Protein 3ORK (pdb70)

Structure (mmCIF, N/CA/C/O backbone):
data_3ORK
#
_entry.id   3ORK
#
_cell.length_a   39.341
_cell.length_b   51.603
_cell.lengt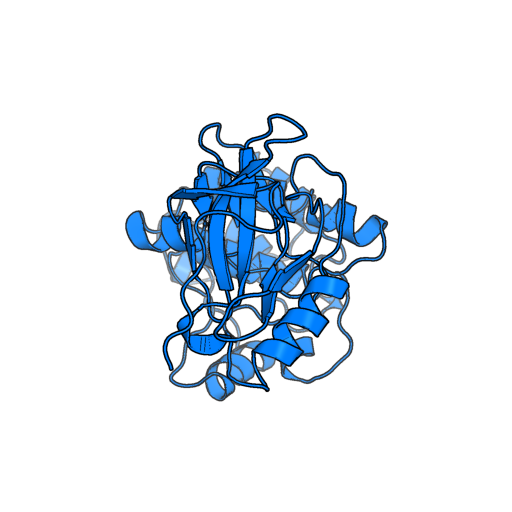h_c   155.126
_cell.angle_alpha   90.00
_cell.angle_beta   90.00
_cell.angle_gamma   90.00
#
_symmetry.space_group_name_H-M   'P 21 21 21'
#
loop_
_entity.id
_entity.type
_entity.pdbx_description
1 polymer 'Serine/threonine protein kinase'
2 non-polymer 'PHOSPHOTHIOPHOSPHORIC ACID-ADENYLATE ESTER'
3 non-polymer 'MANGANESE (II) ION'
4 non-polymer 'SULFATE ION'
5 non-polymer 2-AMINO-2-HYDROXYMETHYL-PROPANE-1,3-DIOL
6 water water
#
loop_
_atom_site.group_PDB
_atom_site.id
_atom_site.type_symbol
_atom_site.label_atom_id
_atom_site.label_alt_id
_atom_site.label_comp_id
_atom_site.label_asym_id
_atom_site.label_entity_id
_atom_site.label_seq_id
_atom_site.pdbx_PDB_ins_code
_atom_site.Cartn_x
_atom_site.Cartn_y
_atom_site.Cartn_z
_atom_site.occupancy
_atom_site.B_iso_or_equiv
_atom_site.auth_seq_id
_atom_site.auth_comp_id
_atom_site.auth_asym_id
_atom_site.auth_atom_id
_atom_site.pdbx_PDB_model_num
ATOM 1 N N . SER A 1 2 ? 9.956 14.151 -10.304 1.00 55.43 -1 SER A N 1
ATOM 2 C CA . SER A 1 2 ? 11.103 14.288 -11.245 1.00 55.34 -1 SER A CA 1
ATOM 3 C C . SER A 1 2 ? 11.919 15.557 -10.966 1.00 54.49 -1 SER A C 1
ATOM 4 O O . SER A 1 2 ? 13.135 15.464 -10.847 1.00 55.09 -1 SER A O 1
ATOM 7 N N . HIS A 1 3 ? 11.277 16.727 -10.861 1.00 52.18 0 HIS A N 1
ATOM 8 C CA . HIS A 1 3 ? 12.001 17.962 -10.472 1.00 49.76 0 HIS A CA 1
ATOM 9 C C . HIS A 1 3 ? 11.217 18.972 -9.570 1.00 43.86 0 HIS A C 1
ATOM 10 O O . HIS A 1 3 ? 11.366 20.193 -9.664 1.00 43.43 0 HIS A O 1
ATOM 17 N N . MET A 1 4 ? 10.425 18.427 -8.648 1.00 36.18 1 MET A N 1
ATOM 18 C CA . MET A 1 4 ? 9.930 19.183 -7.485 1.00 30.79 1 MET A CA 1
ATOM 19 C C . MET A 1 4 ? 11.103 19.753 -6.687 1.00 28.76 1 MET A C 1
ATOM 20 O O . MET A 1 4 ? 12.065 19.048 -6.434 1.00 27.86 1 MET A O 1
ATOM 25 N N A THR A 1 5 ? 11.031 21.018 -6.296 0.50 28.22 2 THR A N 1
ATOM 26 N N B THR A 1 5 ? 10.962 21.007 -6.260 0.50 28.65 2 THR A N 1
ATOM 27 C CA A THR A 1 5 ? 12.010 21.572 -5.347 0.50 27.95 2 THR A CA 1
ATOM 28 C CA B THR A 1 5 ? 11.970 21.728 -5.467 0.50 28.82 2 THR A CA 1
ATOM 29 C C A THR A 1 5 ? 11.259 22.381 -4.312 0.50 27.81 2 THR A C 1
ATOM 30 C C B THR A 1 5 ? 11.225 22.391 -4.308 0.50 28.24 2 THR A C 1
ATOM 31 O O A THR A 1 5 ? 10.181 22.932 -4.585 0.50 29.00 2 THR A O 1
ATOM 32 O O B THR A 1 5 ? 10.078 22.832 -4.490 0.50 29.25 2 THR A O 1
ATOM 39 N N . THR A 1 6 ? 11.826 22.432 -3.110 1.00 27.85 3 THR A N 1
ATOM 40 C CA . THR A 1 6 ? 11.172 23.070 -1.976 1.00 26.23 3 THR A CA 1
ATOM 41 C C . THR A 1 6 ? 11.294 24.578 -2.148 1.00 26.65 3 THR A C 1
ATOM 42 O O . THR A 1 6 ? 12.411 25.086 -2.297 1.00 27.48 3 THR A O 1
ATOM 46 N N . PRO A 1 7 ? 10.157 25.285 -2.182 1.00 26.01 4 PRO A N 1
ATOM 47 C CA . PRO A 1 7 ? 10.218 26.737 -2.375 1.00 26.70 4 PRO A CA 1
ATOM 48 C C . PRO A 1 7 ? 10.788 27.466 -1.180 1.00 27.12 4 PRO A C 1
ATOM 49 O O . PRO A 1 7 ? 10.790 26.946 -0.070 1.00 27.36 4 PRO A O 1
ATOM 53 N N . SER A 1 8 ? 11.240 28.680 -1.430 1.00 28.14 5 SER A N 1
ATOM 54 C CA . SER A 1 8 ? 11.826 29.524 -0.397 1.00 29.11 5 SER A CA 1
ATOM 55 C C . SER A 1 8 ? 10.784 30.015 0.602 1.00 28.67 5 SER A C 1
ATOM 56 O O . SER A 1 8 ? 11.102 30.284 1.761 1.00 28.14 5 SER A O 1
ATOM 59 N N . HIS A 1 9 ? 9.555 30.179 0.140 1.00 29.51 6 HIS A N 1
ATOM 60 C CA . HIS A 1 9 ? 8.443 30.532 1.012 1.00 31.42 6 HIS A CA 1
ATOM 61 C C . HIS A 1 9 ? 7.326 29.536 0.867 1.00 31.33 6 HIS A C 1
ATOM 62 O O . HIS A 1 9 ? 7.018 29.096 -0.243 1.00 33.22 6 HIS A O 1
ATOM 69 N N . LEU A 1 10 ? 6.713 29.186 1.984 1.00 31.57 7 LEU A N 1
ATOM 70 C CA . LEU A 1 10 ? 5.489 28.393 1.986 1.00 31.64 7 LEU A CA 1
ATOM 71 C C . LEU A 1 10 ? 4.295 29.255 2.396 1.00 32.62 7 LEU A C 1
ATOM 72 O O . LEU A 1 10 ? 4.298 29.900 3.460 1.00 32.98 7 LEU A O 1
ATOM 77 N N . SER A 1 11 ? 3.253 29.236 1.568 1.00 33.84 8 SER A N 1
ATOM 78 C CA . SER A 1 11 ? 1.961 29.847 1.922 1.00 34.34 8 SER A CA 1
ATOM 79 C C . SER A 1 11 ? 2.072 31.338 2.324 1.00 34.74 8 SER A C 1
ATOM 80 O O . SER A 1 11 ? 1.265 31.852 3.108 1.00 35.06 8 SER A O 1
ATOM 83 N N . ASP A 1 12 ? 3.085 32.026 1.789 1.00 35.00 9 ASP A N 1
ATOM 84 C CA . ASP A 1 12 ? 3.318 33.456 2.068 1.00 34.76 9 ASP A CA 1
ATOM 85 C C . ASP A 1 12 ? 3.371 33.851 3.550 1.00 34.06 9 ASP A C 1
ATOM 86 O O . ASP A 1 12 ? 3.148 35.006 3.922 1.00 35.45 9 ASP A O 1
ATOM 91 N N . ARG A 1 13 ? 3.698 32.886 4.395 1.00 31.80 10 ARG A N 1
ATOM 92 C CA . ARG A 1 13 ? 3.811 33.130 5.811 1.00 29.70 10 ARG A CA 1
ATOM 93 C C . ARG A 1 13 ? 5.142 32.592 6.352 1.00 26.38 10 ARG A C 1
ATOM 94 O O . ARG A 1 13 ? 5.739 33.204 7.253 1.00 27.20 10 ARG A O 1
ATOM 102 N N . TYR A 1 14 ? 5.600 31.456 5.823 1.00 21.93 11 TYR A N 1
ATOM 103 C CA . TYR A 1 14 ? 6.800 30.807 6.343 1.00 19.01 11 TYR A CA 1
ATOM 104 C C . TYR A 1 14 ? 7.926 30.983 5.363 1.00 18.15 11 TYR A C 1
ATOM 105 O O . TYR A 1 14 ? 7.834 30.536 4.227 1.00 19.21 11 TYR A O 1
ATOM 114 N N . GLU A 1 15 ? 8.977 31.658 5.798 1.00 16.68 12 GLU A N 1
ATOM 115 C CA . GLU A 1 15 ? 10.174 31.854 4.998 1.00 16.91 12 GLU A CA 1
ATOM 116 C C . GLU A 1 15 ? 11.213 30.828 5.431 1.00 16.28 12 GLU A C 1
ATOM 117 O O . GLU A 1 15 ? 11.661 30.856 6.582 1.00 16.06 12 GLU A O 1
ATOM 123 N N . LEU A 1 16 ? 11.587 29.917 4.539 1.00 16.29 13 LEU A N 1
ATOM 124 C CA . LEU A 1 16 ? 12.530 28.857 4.930 1.00 17.38 13 LEU A CA 1
ATOM 125 C C . LEU A 1 16 ? 13.950 29.394 5.035 1.00 18.79 13 LEU A C 1
ATOM 126 O O . LEU A 1 16 ? 14.406 30.202 4.210 1.00 20.09 13 LEU A O 1
ATOM 131 N N . GLY A 1 17 ? 14.638 28.983 6.093 1.00 19.40 14 GLY A N 1
ATOM 132 C CA . GLY A 1 17 ? 16.056 29.220 6.219 1.00 20.98 14 GLY A CA 1
ATOM 133 C C . GLY A 1 17 ? 16.720 27.874 6.014 1.00 21.72 14 GLY A C 1
ATOM 134 O O . GLY A 1 17 ? 16.445 27.156 5.065 1.00 25.52 14 GLY A O 1
ATOM 135 N N . GLU A 1 18 ? 17.563 27.492 6.934 1.00 22.03 15 GLU A N 1
ATOM 136 C CA . GLU A 1 18 ? 18.444 26.383 6.689 1.00 20.86 15 GLU A CA 1
ATOM 137 C C . GLU A 1 18 ? 17.752 25.025 6.845 1.00 18.18 15 GLU A C 1
ATOM 138 O O . GLU A 1 18 ? 16.760 24.876 7.572 1.00 16.73 15 GLU A O 1
ATOM 144 N N . ILE A 1 19 ? 18.268 24.045 6.122 1.00 15.92 16 ILE A N 1
ATOM 145 C CA . ILE A 1 19 ? 17.841 22.668 6.293 1.00 14.72 16 ILE A CA 1
ATOM 146 C C . ILE A 1 19 ? 18.386 22.162 7.621 1.00 13.65 16 ILE A C 1
ATOM 147 O O . ILE A 1 19 ? 19.567 22.412 7.961 1.00 14.81 16 ILE A O 1
ATOM 152 N N . LEU A 1 20 ? 17.523 21.497 8.382 1.00 11.55 17 LEU A N 1
ATOM 153 C CA . LEU A 1 20 ? 17.884 20.930 9.678 1.00 11.20 17 LEU A CA 1
ATOM 154 C C . LEU A 1 20 ? 18.098 19.433 9.663 1.00 11.22 17 LEU A C 1
ATOM 155 O O . LEU A 1 20 ? 18.919 18.910 10.422 1.00 12.52 17 LEU A O 1
ATOM 160 N N . GLY A 1 21 ? 17.345 18.708 8.848 1.00 10.25 18 GLY A N 1
ATOM 161 C CA . GLY A 1 21 ? 17.446 17.247 8.882 1.00 9.57 18 GLY A CA 1
ATOM 162 C C . GLY A 1 21 ? 16.540 16.642 7.824 1.00 9.47 18 GLY A C 1
ATOM 163 O O . GLY A 1 21 ? 15.818 17.374 7.101 1.00 10.64 18 GLY A O 1
ATOM 164 N N . PHE A 1 22 ? 16.583 15.318 7.716 1.00 9.90 19 PHE A N 1
ATOM 165 C CA . PHE A 1 22 ? 15.673 14.575 6.846 1.00 10.06 19 PHE A CA 1
ATOM 166 C C . PHE A 1 22 ? 15.412 13.224 7.472 1.00 10.23 19 PHE A C 1
ATOM 167 O O . PHE A 1 22 ? 16.193 12.755 8.326 1.00 10.01 19 PHE A O 1
ATOM 175 N N . GLY A 1 23 ? 14.321 12.604 7.040 1.00 10.52 20 GLY A N 1
ATOM 176 C CA . GLY A 1 23 ? 14.043 11.230 7.383 1.00 11.55 20 GLY A CA 1
ATOM 177 C C . GLY A 1 23 ? 13.566 10.499 6.152 1.00 12.39 20 GLY A C 1
ATOM 178 O O . GLY A 1 23 ? 13.859 10.900 5.021 1.00 12.90 20 GLY A O 1
ATOM 179 N N . GLY A 1 24 ? 12.877 9.387 6.365 1.00 12.23 21 GLY A N 1
ATOM 180 C CA . GLY A 1 24 ? 12.491 8.531 5.259 1.00 12.58 21 GLY A CA 1
ATOM 181 C C . GLY A 1 24 ? 11.364 9.101 4.413 1.00 13.13 21 GLY A C 1
ATOM 182 O O . GLY A 1 24 ? 11.114 8.592 3.334 1.00 14.69 21 GLY A O 1
ATOM 183 N N A MET A 1 25 ? 10.694 10.124 4.931 0.50 13.27 22 MET A N 1
ATOM 184 N N B MET A 1 25 ? 10.676 10.135 4.892 0.50 13.23 22 MET A N 1
ATOM 185 C CA A MET A 1 25 ? 9.596 10.774 4.248 0.50 13.82 22 MET A CA 1
ATOM 186 C CA B MET A 1 25 ? 9.633 10.793 4.096 0.50 13.83 22 MET A CA 1
ATOM 187 C C A MET A 1 25 ? 9.828 12.272 4.029 0.50 13.72 22 MET A C 1
ATOM 188 C C B MET A 1 25 ? 9.667 12.316 4.103 0.50 13.82 22 MET A C 1
ATOM 189 O O A MET A 1 25 ? 9.533 12.798 2.966 0.50 12.80 22 MET A O 1
ATOM 190 O O B MET A 1 25 ? 8.989 12.932 3.284 0.50 13.69 22 MET A O 1
ATOM 199 N N . SER A 1 26 ? 10.410 12.931 5.021 1.00 13.36 23 SER A N 1
ATOM 200 C CA . SER A 1 26 ? 10.352 14.384 5.147 1.00 13.33 23 SER A CA 1
ATOM 201 C C . SER A 1 26 ? 11.720 15.038 5.141 1.00 13.40 23 SER A C 1
ATOM 202 O O . SER A 1 26 ? 12.739 14.414 5.446 1.00 13.91 23 SER A O 1
ATOM 205 N N . GLU A 1 27 ? 11.714 16.319 4.800 1.00 12.05 24 GLU A N 1
ATOM 206 C CA . GLU A 1 27 ? 12.855 17.193 4.998 1.00 12.50 24 GLU A CA 1
ATOM 207 C C . GLU A 1 27 ? 12.402 18.263 5.973 1.00 12.38 24 GLU A C 1
ATOM 208 O O . GLU A 1 27 ? 11.277 18.753 5.876 1.00 12.73 24 GLU A O 1
ATOM 214 N N . VAL A 1 28 ? 13.247 18.594 6.946 1.00 11.10 25 VAL A N 1
ATOM 215 C CA . VAL A 1 28 ? 12.848 19.533 7.999 1.00 11.02 25 VAL A CA 1
ATOM 216 C C . VAL A 1 28 ? 13.720 20.758 7.895 1.00 11.22 25 VAL A C 1
ATOM 217 O O . VAL A 1 28 ? 14.954 20.649 7.885 1.00 11.14 25 VAL A O 1
ATOM 221 N N . HIS A 1 29 ? 13.070 21.923 7.813 1.00 10.77 26 HIS A N 1
ATOM 222 C CA . HIS A 1 29 ? 13.745 23.203 7.633 1.00 11.23 26 HIS A CA 1
ATOM 223 C C . HIS A 1 29 ? 13.469 24.131 8.803 1.00 11.12 26 HIS A C 1
ATOM 224 O O . HIS A 1 29 ? 12.367 24.123 9.357 1.00 11.91 26 HIS A O 1
ATOM 231 N N . LEU A 1 30 ? 14.469 24.921 9.175 1.00 10.42 27 LEU A N 1
ATOM 232 C CA . LEU A 1 30 ? 14.237 26.087 10.035 1.00 11.40 27 LEU A CA 1
ATOM 233 C C . LEU A 1 30 ? 13.507 27.133 9.202 1.00 11.36 27 LEU A C 1
ATOM 234 O O . LEU A 1 30 ? 13.855 27.343 8.036 1.00 13.62 27 LEU A O 1
ATOM 239 N N . ALA A 1 31 ? 12.469 27.751 9.759 1.00 11.04 28 ALA A N 1
ATOM 240 C CA . ALA A 1 31 ? 11.723 28.780 9.025 1.00 11.23 28 ALA A CA 1
ATOM 241 C C . ALA A 1 31 ? 11.334 29.897 9.945 1.00 11.11 28 ALA A C 1
ATOM 242 O O . ALA A 1 31 ? 11.278 29.715 11.154 1.00 11.41 28 ALA A O 1
ATOM 244 N N . ARG A 1 32 ? 11.055 31.052 9.362 1.00 10.96 29 ARG A N 1
ATOM 245 C CA . ARG A 1 32 ? 10.516 32.179 10.097 1.00 11.83 29 ARG A CA 1
ATOM 246 C C . ARG A 1 32 ? 9.043 32.279 9.790 1.00 12.82 29 ARG A C 1
ATOM 247 O O . ARG A 1 32 ? 8.660 32.404 8.621 1.00 13.33 29 ARG A O 1
ATOM 255 N N . ASP A 1 33 ? 8.221 32.216 10.831 1.00 13.61 30 ASP A N 1
ATOM 256 C CA . ASP A 1 33 ? 6.800 32.545 10.718 1.00 14.68 30 ASP A CA 1
ATOM 257 C C . ASP A 1 33 ? 6.738 34.063 10.754 1.00 15.29 30 ASP A C 1
ATOM 258 O O . ASP A 1 33 ? 6.924 34.685 11.806 1.00 15.46 30 ASP A O 1
ATOM 263 N N . LEU A 1 34 ? 6.495 34.649 9.589 1.00 15.96 31 LEU A N 1
ATOM 264 C CA . LEU A 1 34 ? 6.543 36.100 9.421 1.00 16.82 31 LEU A CA 1
ATOM 265 C C . LEU A 1 34 ? 5.349 36.787 10.050 1.00 18.32 31 LEU A C 1
ATOM 266 O O . LEU A 1 34 ? 5.393 37.991 10.314 1.00 18.71 31 LEU A O 1
ATOM 271 N N . ARG A 1 35 ? 4.275 36.027 10.263 1.00 19.67 32 ARG A N 1
ATOM 272 C CA . ARG A 1 35 ? 3.043 36.579 10.836 1.00 20.76 32 ARG A CA 1
ATOM 273 C C . ARG A 1 35 ? 3.176 36.696 12.349 1.00 20.57 32 ARG A C 1
ATOM 274 O O . ARG A 1 35 ? 2.823 37.722 12.931 1.00 21.54 32 ARG A O 1
ATOM 282 N N . ASP A 1 36 ? 3.719 35.660 12.988 1.00 20.01 33 ASP A N 1
ATOM 283 C CA . ASP A 1 36 ? 3.867 35.631 14.440 1.00 19.75 33 ASP A CA 1
ATOM 284 C C . ASP A 1 36 ? 5.287 36.003 14.928 1.00 18.50 33 ASP A C 1
ATOM 285 O O . ASP A 1 36 ? 5.534 36.048 16.135 1.00 19.04 33 ASP A O 1
ATOM 290 N N . HIS A 1 37 ? 6.213 36.279 14.000 1.00 16.76 34 HIS A N 1
ATOM 291 C CA . HIS A 1 37 ? 7.619 36.567 14.337 1.00 15.66 34 HIS A CA 1
ATOM 292 C C . HIS A 1 37 ? 8.218 35.480 15.193 1.00 14.81 34 HIS A C 1
ATOM 293 O O . HIS A 1 37 ? 8.732 35.743 16.276 1.00 14.31 34 HIS A O 1
ATOM 300 N N A ARG A 1 38 ? 8.156 34.251 14.679 0.50 14.36 35 ARG A N 1
ATOM 301 N N B ARG A 1 38 ? 8.151 34.246 14.702 0.50 13.92 35 ARG A N 1
ATOM 302 C CA A ARG A 1 38 ? 8.544 33.063 15.424 0.50 14.35 35 ARG A CA 1
ATOM 303 C CA B ARG A 1 38 ? 8.621 33.110 15.469 0.50 13.58 35 ARG A CA 1
ATOM 304 C C A ARG A 1 38 ? 9.430 32.176 14.549 0.50 13.40 35 ARG A C 1
ATOM 305 C C B ARG A 1 38 ? 9.427 32.180 14.572 0.50 12.95 35 ARG A C 1
ATOM 306 O O A ARG A 1 38 ? 9.127 31.978 13.378 0.50 13.27 35 ARG A O 1
ATOM 307 O O B ARG A 1 38 ? 9.069 31.959 13.419 0.50 12.84 35 ARG A O 1
ATOM 322 N N . ASP A 1 39 ? 10.520 31.650 15.104 1.00 12.44 36 ASP A N 1
ATOM 323 C CA . ASP A 1 39 ? 11.287 30.623 14.398 1.00 12.72 36 ASP A CA 1
ATOM 324 C C . ASP A 1 39 ? 10.614 29.290 14.681 1.00 12.03 36 ASP A C 1
ATOM 325 O O . ASP A 1 39 ? 10.279 28.992 15.826 1.00 12.89 36 ASP A O 1
ATOM 330 N N . VAL A 1 40 ? 10.385 28.526 13.622 1.00 11.27 37 VAL A N 1
ATOM 331 C CA . VAL A 1 40 ? 9.684 27.249 13.672 1.00 11.02 37 VAL A CA 1
ATOM 332 C C . VAL A 1 40 ? 10.417 26.237 12.834 1.00 11.04 37 VAL A C 1
ATOM 333 O O . VAL A 1 40 ? 11.291 26.598 12.057 1.00 11.14 37 VAL A O 1
ATOM 337 N N . ALA A 1 41 ? 10.077 24.959 13.013 1.00 10.87 38 ALA A N 1
ATOM 338 C CA . ALA A 1 41 ? 10.601 23.905 12.165 1.00 11.26 38 ALA A CA 1
ATOM 339 C C . ALA A 1 41 ? 9.461 23.514 11.243 1.00 11.84 38 ALA A C 1
ATOM 340 O O . ALA A 1 41 ? 8.314 23.353 11.688 1.00 14.18 38 ALA A O 1
ATOM 342 N N . VAL A 1 42 ? 9.735 23.437 9.956 1.00 10.70 39 VAL A N 1
ATOM 343 C CA . VAL A 1 42 ? 8.694 23.001 9.017 1.00 10.41 39 VAL A CA 1
ATOM 344 C C . VAL A 1 42 ? 9.118 21.658 8.444 1.00 10.81 39 VAL A C 1
ATOM 345 O O . VAL A 1 42 ? 10.207 21.539 7.870 1.00 11.40 39 VAL A O 1
ATOM 349 N N . LYS A 1 43 ? 8.270 20.652 8.638 1.00 10.85 40 LYS A N 1
ATOM 350 C CA . LYS A 1 43 ? 8.494 19.306 8.099 1.00 10.80 40 LYS A CA 1
ATOM 351 C C . LYS A 1 43 ? 7.733 19.241 6.784 1.00 10.85 40 LYS A C 1
ATOM 352 O O . LYS A 1 43 ? 6.516 19.363 6.755 1.00 10.78 40 LYS A O 1
ATOM 358 N N . VAL A 1 44 ? 8.469 19.105 5.691 1.00 10.11 41 VAL A N 1
ATOM 359 C CA . VAL A 1 44 ? 7.914 19.138 4.349 1.00 10.90 41 VAL A CA 1
ATOM 360 C C . VAL A 1 44 ? 8.094 17.759 3.722 1.00 10.75 41 VAL A C 1
ATOM 361 O O . VAL A 1 44 ? 9.135 17.120 3.898 1.00 11.54 41 VAL A O 1
ATOM 365 N N . LEU A 1 45 ? 7.105 17.279 2.983 1.00 10.53 42 LEU A N 1
ATOM 366 C CA . LEU A 1 45 ? 7.304 16.050 2.225 1.00 10.64 42 LEU A CA 1
ATOM 367 C C . LEU A 1 45 ? 8.582 16.190 1.361 1.00 10.93 42 LEU A C 1
ATOM 368 O O . LEU A 1 45 ? 8.773 17.196 0.661 1.00 10.53 42 LEU A O 1
ATOM 373 N N . ARG A 1 46 ? 9.453 15.185 1.392 1.00 10.36 43 ARG A N 1
ATOM 374 C CA . ARG A 1 46 ? 10.721 15.319 0.699 1.00 11.21 43 ARG A CA 1
ATOM 375 C C . ARG A 1 46 ? 10.523 15.628 -0.778 1.00 10.87 43 ARG A C 1
ATOM 376 O O . ARG A 1 46 ? 9.718 14.970 -1.441 1.00 10.12 43 ARG A O 1
ATOM 384 N N . ALA A 1 47 ? 11.274 16.599 -1.311 1.00 11.17 44 ALA A N 1
ATOM 385 C CA . ALA A 1 47 ? 11.084 17.042 -2.702 1.00 11.59 44 ALA A CA 1
ATOM 386 C C . ALA A 1 47 ? 11.227 15.866 -3.679 1.00 10.70 44 ALA A C 1
ATOM 387 O O . ALA A 1 47 ? 10.478 15.761 -4.651 1.00 11.76 44 ALA A O 1
ATOM 389 N N . ASP A 1 48 ? 12.166 14.952 -3.396 1.00 10.31 45 ASP A N 1
ATOM 390 C CA . ASP A 1 48 ? 12.421 13.833 -4.292 1.00 9.50 45 ASP A CA 1
ATOM 391 C C . ASP A 1 48 ? 11.336 12.761 -4.240 1.00 9.67 45 ASP A C 1
ATOM 392 O O . ASP A 1 48 ? 11.291 11.910 -5.103 1.00 10.54 45 ASP A O 1
ATOM 397 N N . LEU A 1 49 ? 10.464 12.838 -3.238 1.00 9.42 46 LEU A N 1
ATOM 398 C CA . LEU A 1 49 ? 9.377 11.868 -3.043 1.00 9.73 46 LEU A CA 1
ATOM 399 C C . LEU A 1 49 ? 8.005 12.442 -3.323 1.00 10.66 46 LEU A C 1
ATOM 400 O O . LEU A 1 49 ? 7.044 11.699 -3.364 1.00 10.32 46 LEU A O 1
ATOM 405 N N . ALA A 1 50 ? 7.906 13.750 -3.512 1.00 10.88 47 ALA A N 1
ATOM 406 C CA . ALA A 1 50 ? 6.624 14.405 -3.316 1.00 10.60 47 ALA A CA 1
ATOM 407 C C . ALA A 1 50 ? 5.615 14.120 -4.403 1.00 10.73 47 ALA A C 1
ATOM 408 O O . ALA A 1 50 ? 4.417 14.287 -4.189 1.00 11.51 47 ALA A O 1
ATOM 410 N N . ARG A 1 51 ? 6.102 13.771 -5.594 1.00 8.51 48 ARG A N 1
ATOM 411 C CA . ARG A 1 51 ? 5.185 13.444 -6.699 1.00 9.64 48 ARG A CA 1
ATOM 412 C C . ARG A 1 51 ? 4.773 11.982 -6.706 1.00 11.21 48 ARG A C 1
ATOM 413 O O . ARG A 1 51 ? 3.874 11.578 -7.460 1.00 10.37 48 ARG A O 1
ATOM 421 N N A ASP A 1 52 ? 5.395 11.174 -5.853 0.50 13.88 49 ASP A N 1
ATOM 422 N N B ASP A 1 52 ? 5.415 11.190 -5.868 0.50 13.51 49 ASP A N 1
ATOM 423 C CA A ASP A 1 52 ? 5.079 9.733 -5.742 0.50 14.50 49 ASP A CA 1
ATOM 424 C CA B ASP A 1 52 ? 5.034 9.799 -5.732 0.50 13.82 49 ASP A CA 1
ATOM 425 C C A ASP A 1 52 ? 3.773 9.538 -4.942 0.50 14.82 49 ASP A C 1
ATOM 426 C C B ASP A 1 52 ? 3.698 9.714 -4.992 0.50 14.42 49 ASP A C 1
ATOM 427 O O A ASP A 1 52 ? 3.724 9.838 -3.747 0.50 14.42 49 ASP A O 1
ATOM 428 O O B ASP A 1 52 ? 3.559 10.252 -3.892 0.50 13.71 49 ASP A O 1
ATOM 437 N N . PRO A 1 53 ? 2.692 9.057 -5.604 1.00 14.91 50 PRO A N 1
ATOM 438 C CA . PRO A 1 53 ? 1.395 8.999 -4.887 1.00 15.26 50 PRO A CA 1
ATOM 439 C C . PRO A 1 53 ? 1.406 8.319 -3.518 1.00 15.20 50 PRO A C 1
ATOM 440 O O . PRO A 1 53 ? 0.755 8.798 -2.590 1.00 15.17 50 PRO A O 1
ATOM 444 N N A SER A 1 54 ? 2.141 7.227 -3.367 0.50 15.25 51 SER A N 1
ATOM 445 N N B SER A 1 54 ? 2.165 7.232 -3.377 0.50 15.36 51 SER A N 1
ATOM 446 C CA A SER A 1 54 ? 2.161 6.547 -2.087 0.50 15.40 51 SER A CA 1
ATOM 447 C CA B SER A 1 54 ? 2.239 6.492 -2.114 0.50 15.50 51 SER A CA 1
ATOM 448 C C A SER A 1 54 ? 2.688 7.503 -1.030 0.50 14.89 51 SER A C 1
ATOM 449 C C B SER A 1 54 ? 2.778 7.370 -0.997 0.50 15.03 51 SER A C 1
ATOM 450 O O A SER A 1 54 ? 2.063 7.698 -0.010 0.50 14.67 51 SER A O 1
ATOM 451 O O B SER A 1 54 ? 2.289 7.312 0.129 0.50 14.55 51 SER A O 1
ATOM 456 N N . PHE A 1 55 ? 3.815 8.151 -1.309 1.00 14.09 52 PHE A N 1
ATOM 457 C CA . PHE A 1 55 ? 4.412 9.051 -0.323 1.00 13.91 52 PHE A CA 1
ATOM 458 C C . PHE A 1 55 ? 3.563 10.269 -0.018 1.00 13.27 52 PHE A C 1
ATOM 459 O O . PHE A 1 55 ? 3.422 10.661 1.140 1.00 13.62 52 PHE A O 1
ATOM 467 N N . TYR A 1 56 ? 2.998 10.880 -1.050 1.00 12.44 53 TYR A N 1
ATOM 468 C CA . TYR A 1 56 ? 2.133 12.031 -0.858 1.00 12.08 53 TYR A CA 1
ATOM 469 C C . TYR A 1 56 ? 0.966 11.655 0.060 1.00 11.77 53 TYR A C 1
ATOM 470 O O . TYR A 1 56 ? 0.662 12.359 1.072 1.00 12.83 53 TYR A O 1
ATOM 479 N N . LEU A 1 57 ? 0.278 10.567 -0.298 1.00 13.28 54 LEU A N 1
ATOM 480 C CA . LEU A 1 57 ? -0.898 10.142 0.460 1.00 13.85 54 LEU A CA 1
ATOM 481 C C . LEU A 1 57 ? -0.544 9.761 1.904 1.00 14.73 54 LEU A C 1
ATOM 482 O O . LEU A 1 57 ? -1.266 10.116 2.833 1.00 15.89 54 LEU A O 1
ATOM 487 N N . ARG A 1 58 ? 0.586 9.095 2.091 1.00 14.88 55 ARG A N 1
ATOM 488 C CA . ARG A 1 58 ? 1.053 8.727 3.414 1.00 15.97 55 ARG A CA 1
ATOM 489 C C . ARG A 1 58 ? 1.348 9.972 4.260 1.00 15.37 55 ARG A C 1
ATOM 490 O O . ARG A 1 58 ? 0.949 10.054 5.423 1.00 16.22 55 ARG A O 1
ATOM 498 N N . PHE A 1 59 ? 2.017 10.963 3.665 1.00 14.19 56 PHE A N 1
ATOM 499 C CA . PHE A 1 59 ? 2.315 12.208 4.366 1.00 13.41 56 PHE A CA 1
ATOM 500 C C . PHE A 1 59 ? 1.030 12.874 4.870 1.00 14.17 56 PHE A C 1
ATOM 501 O O . PHE A 1 59 ? 0.953 13.327 6.024 1.00 15.02 56 PHE A O 1
ATOM 509 N N . ARG A 1 60 ? 0.028 12.956 4.003 1.00 14.46 57 ARG A N 1
ATOM 510 C CA . ARG A 1 60 ? -1.237 13.580 4.386 1.00 15.33 57 ARG A CA 1
ATOM 511 C C . ARG A 1 60 ? -1.913 12.823 5.501 1.00 16.57 57 ARG A C 1
ATOM 512 O O . ARG A 1 60 ? -2.477 13.459 6.394 1.00 17.19 57 ARG A O 1
ATOM 520 N N . ARG A 1 61 ? -1.864 11.496 5.456 1.00 17.62 58 ARG A N 1
ATOM 521 C CA . ARG A 1 61 ? -2.507 10.657 6.508 1.00 19.68 58 ARG A CA 1
ATOM 522 C C . ARG A 1 61 ? -1.784 10.815 7.824 1.00 21.81 58 ARG A C 1
ATOM 523 O O . ARG A 1 61 ? -2.424 10.875 8.881 1.00 24.11 58 ARG A O 1
ATOM 531 N N . GLU A 1 62 ? -0.462 10.926 7.786 1.00 23.22 59 GLU A N 1
ATOM 532 C CA . GLU A 1 62 ? 0.292 11.164 9.020 1.00 25.78 59 GLU A CA 1
ATOM 533 C C . GLU A 1 62 ? 0.170 12.603 9.567 1.00 26.36 59 GLU A C 1
ATOM 534 O O . GLU A 1 62 ? 0.110 12.763 10.786 1.00 27.94 59 GLU A O 1
ATOM 540 N N . ALA A 1 63 ? 0.121 13.631 8.697 1.00 26.16 60 ALA A N 1
ATOM 541 C CA . ALA A 1 63 ? 0.016 15.069 9.115 1.00 26.47 60 ALA A CA 1
ATOM 542 C C . ALA A 1 63 ? -1.246 15.338 9.942 1.00 27.99 60 ALA A C 1
ATOM 543 O O . ALA A 1 63 ? -1.255 16.169 10.867 1.00 27.10 60 ALA A O 1
ATOM 545 N N . GLN A 1 64 ? -2.338 14.697 9.523 1.00 29.19 61 GLN A N 1
ATOM 546 C CA . GLN A 1 64 ? -3.627 14.861 10.190 1.00 30.32 61 GLN A CA 1
ATOM 547 C C . GLN A 1 64 ? -3.705 14.027 11.467 1.00 30.97 61 GLN A C 1
ATOM 548 O O . GLN A 1 64 ? -4.643 14.189 12.257 1.00 32.64 61 GLN A O 1
ATOM 554 N N . ASN A 1 65 ? -2.713 13.165 11.717 1.00 30.49 62 ASN A N 1
ATOM 555 C CA . ASN A 1 65 ? -2.649 12.410 12.976 1.00 30.80 62 ASN A CA 1
ATOM 556 C C . ASN A 1 65 ? -1.493 12.820 13.917 1.00 29.86 62 ASN A C 1
ATOM 557 O O . ASN A 1 65 ? -1.349 12.251 14.988 1.00 32.68 62 ASN A O 1
ATOM 562 N N . ALA A 1 66 ? -0.658 13.754 13.496 1.00 29.42 63 ALA A N 1
ATOM 563 C CA . ALA A 1 66 ? 0.464 14.228 14.334 1.00 28.33 63 ALA A CA 1
ATOM 564 C C . ALA A 1 66 ? -0.113 14.886 15.596 1.00 27.15 63 ALA A C 1
ATOM 565 O O . ALA A 1 66 ? -0.768 15.924 15.484 1.00 27.70 63 ALA A O 1
ATOM 567 N N . ALA A 1 67 ? 0.098 14.306 16.791 1.00 24.88 64 ALA A N 1
ATOM 568 C CA . ALA A 1 67 ? -0.612 14.811 17.983 1.00 23.20 64 ALA A CA 1
ATOM 569 C C . ALA A 1 67 ? -0.060 16.145 18.426 1.00 22.93 64 ALA A C 1
ATOM 570 O O . ALA A 1 67 ? 1.166 16.328 18.443 1.00 21.90 64 ALA A O 1
ATOM 572 N N . ALA A 1 68 ? -0.962 17.068 18.773 1.00 22.40 65 ALA A N 1
ATOM 573 C CA . ALA A 1 68 ? -0.634 18.377 19.307 1.00 22.36 65 ALA A CA 1
ATOM 574 C C . ALA A 1 68 ? -0.825 18.365 20.825 1.00 22.20 65 ALA A C 1
ATOM 575 O O . ALA A 1 68 ? -1.963 18.399 21.339 1.00 23.43 65 ALA A O 1
ATOM 577 N N . LEU A 1 69 ? 0.292 18.268 21.538 1.00 20.91 66 LEU A N 1
ATOM 578 C CA . LEU A 1 69 ? 0.307 18.222 22.992 1.00 20.12 66 LEU A CA 1
ATOM 579 C C . LEU A 1 69 ? 1.080 19.426 23.500 1.00 18.91 66 LEU A C 1
ATOM 580 O O . LEU A 1 69 ? 1.977 19.925 22.814 1.00 20.39 66 LEU A O 1
ATOM 585 N N . ASN A 1 70 ? 0.712 19.917 24.690 1.00 15.85 67 ASN A N 1
ATOM 586 C CA . ASN A 1 70 ? 1.356 21.057 25.309 1.00 15.30 67 ASN A CA 1
ATOM 587 C C . ASN A 1 70 ? 2.100 20.631 26.575 1.00 14.32 67 ASN A C 1
ATOM 588 O O . ASN A 1 70 ? 1.511 20.527 27.667 1.00 13.65 67 ASN A O 1
ATOM 593 N N . HIS A 1 71 ? 3.400 20.418 26.426 1.00 13.63 68 HIS A N 1
ATOM 594 C CA . HIS A 1 71 ? 4.237 19.993 27.535 1.00 13.69 68 HIS A CA 1
ATOM 595 C C . HIS A 1 71 ? 5.667 20.436 27.260 1.00 13.78 68 HIS A C 1
ATOM 596 O O . HIS A 1 71 ? 6.095 20.422 26.106 1.00 12.93 68 HIS A O 1
ATOM 603 N N . PRO A 1 72 ? 6.423 20.813 28.311 1.00 14.32 69 PRO A N 1
ATOM 604 C CA . PRO A 1 72 ? 7.776 21.354 28.061 1.00 14.71 69 PRO A CA 1
ATOM 605 C C . PRO A 1 72 ? 8.729 20.372 27.387 1.00 14.22 69 PRO A C 1
ATOM 606 O O . PRO A 1 72 ? 9.681 20.794 26.733 1.00 14.39 69 PRO A O 1
ATOM 610 N N . ALA A 1 73 ? 8.480 19.072 27.568 1.00 13.63 70 ALA A N 1
ATOM 611 C CA . ALA A 1 73 ? 9.302 18.021 26.970 1.00 12.42 70 ALA A CA 1
ATOM 612 C C . ALA A 1 73 ? 8.732 17.442 25.688 1.00 11.79 70 ALA A C 1
ATOM 613 O O . ALA A 1 73 ? 9.220 16.433 25.188 1.00 11.59 70 ALA A O 1
ATOM 615 N N . ILE A 1 74 ? 7.716 18.089 25.122 1.00 11.30 71 ILE A N 1
ATOM 616 C CA . ILE A 1 74 ? 7.121 17.625 23.879 1.00 10.50 71 ILE A CA 1
ATOM 617 C C . ILE A 1 74 ? 7.169 18.722 22.831 1.00 10.93 71 ILE A C 1
ATOM 618 O O . ILE A 1 74 ? 6.802 19.850 23.109 1.00 12.13 71 ILE A O 1
ATOM 623 N N . VAL A 1 75 ? 7.636 18.395 21.632 1.00 10.99 72 VAL A N 1
ATOM 624 C CA . VAL A 1 75 ? 7.627 19.346 20.522 1.00 11.54 72 VAL A CA 1
ATOM 625 C C . VAL A 1 75 ? 6.190 19.623 20.108 1.00 10.73 72 VAL A C 1
ATOM 626 O O . VAL A 1 75 ? 5.463 18.722 19.677 1.00 10.51 72 VAL A O 1
ATOM 630 N N . ALA A 1 76 ? 5.787 20.881 20.251 1.00 11.05 73 ALA A N 1
ATOM 631 C CA . ALA A 1 76 ? 4.462 21.314 19.872 1.00 11.55 73 ALA A CA 1
ATOM 632 C C . ALA A 1 76 ? 4.264 21.265 18.369 1.00 12.12 73 ALA A C 1
ATOM 633 O O . ALA A 1 76 ? 5.197 21.492 17.609 1.00 12.21 73 ALA A O 1
ATOM 635 N N . VAL A 1 77 ? 3.031 20.968 17.959 1.00 13.02 74 VAL A N 1
ATOM 636 C CA . VAL A 1 77 ? 2.618 21.049 16.571 1.00 14.02 74 VAL A CA 1
ATOM 637 C C . VAL A 1 77 ? 1.711 22.264 16.431 1.00 14.06 74 VAL A C 1
ATOM 638 O O . VAL A 1 77 ? 0.703 22.409 17.163 1.00 14.11 74 VAL A O 1
ATOM 642 N N . TYR A 1 78 ? 2.061 23.157 15.519 1.00 14.15 75 TYR A N 1
ATOM 643 C CA . TYR A 1 78 ? 1.361 24.448 15.401 1.00 15.55 75 TYR A CA 1
ATOM 644 C C . TYR A 1 78 ? 0.352 24.538 14.283 1.00 16.40 75 TYR A C 1
ATOM 645 O O . TYR A 1 78 ? -0.678 25.227 14.421 1.00 18.28 75 TYR A O 1
ATOM 654 N N . ASP A 1 79 ? 0.655 23.921 13.148 1.00 16.15 76 ASP A N 1
ATOM 655 C CA . ASP A 1 79 ? -0.212 24.052 11.981 1.00 16.32 76 ASP A CA 1
ATOM 656 C C . ASP A 1 79 ? 0.179 23.029 10.938 1.00 15.58 76 ASP A C 1
ATOM 657 O O . ASP A 1 79 ? 1.215 22.403 11.047 1.00 14.74 76 ASP A O 1
ATOM 662 N N . THR A 1 80 ? -0.707 22.815 9.980 1.00 15.88 77 THR A N 1
ATOM 663 C CA . THR A 1 80 ? -0.420 22.035 8.785 1.00 15.47 77 THR A CA 1
ATOM 664 C C . THR A 1 80 ? -0.839 22.852 7.562 1.00 14.71 77 THR A C 1
ATOM 665 O O . THR A 1 80 ? -1.685 23.775 7.631 1.00 15.50 77 THR A O 1
ATOM 669 N N . GLY A 1 81 ? -0.268 22.518 6.414 1.00 13.10 78 GLY A N 1
ATOM 670 C CA . GLY A 1 81 ? -0.626 23.219 5.197 1.00 12.65 78 GLY A CA 1
ATOM 671 C C . GLY A 1 81 ? -0.139 22.508 3.968 1.00 12.27 78 GLY A C 1
ATOM 672 O O . GLY A 1 81 ? 0.393 21.404 4.041 1.00 11.39 78 GLY A O 1
ATOM 673 N N . GLU A 1 82 ? -0.350 23.156 2.827 1.00 11.96 79 GLU A N 1
ATOM 674 C CA . GLU A 1 82 ? 0.081 22.596 1.574 1.00 11.90 79 GLU A CA 1
ATOM 675 C C . GLU A 1 82 ? 0.353 23.711 0.592 1.00 12.03 79 GLU A C 1
ATOM 676 O O . GLU A 1 82 ? -0.512 24.564 0.345 1.00 13.22 79 GLU A O 1
ATOM 682 N N . ALA A 1 83 ? 1.565 23.717 0.059 1.00 12.10 80 ALA A N 1
ATOM 683 C CA . ALA A 1 83 ? 1.956 24.711 -0.932 1.00 13.94 80 ALA A CA 1
ATOM 684 C C . ALA A 1 83 ? 1.638 24.206 -2.341 1.00 15.10 80 ALA A C 1
ATOM 685 O O . ALA A 1 83 ? 1.888 23.048 -2.662 1.00 15.08 80 ALA A O 1
ATOM 687 N N . GLU A 1 84 ? 1.090 25.078 -3.173 1.00 16.90 81 GLU A N 1
ATOM 688 C CA . GLU A 1 84 ? 0.931 24.772 -4.585 1.00 17.47 81 GLU A CA 1
ATOM 689 C C . GLU A 1 84 ? 2.233 25.173 -5.270 1.00 18.36 81 GLU A C 1
ATOM 690 O O . GLU A 1 84 ? 2.678 26.318 -5.111 1.00 20.57 81 GLU A O 1
ATOM 692 N N . THR A 1 85 ? 2.872 24.230 -5.963 1.00 17.44 82 THR A N 1
ATOM 693 C CA . THR A 1 85 ? 4.043 24.512 -6.807 1.00 17.59 82 THR A CA 1
ATOM 694 C C . THR A 1 85 ? 3.749 24.025 -8.242 1.00 17.22 82 THR A C 1
ATOM 695 O O . THR A 1 85 ? 2.845 23.216 -8.453 1.00 17.33 82 THR A O 1
ATOM 699 N N . PRO A 1 86 ? 4.526 24.491 -9.233 1.00 18.05 83 PRO A N 1
ATOM 700 C CA . PRO A 1 86 ? 4.357 24.000 -10.604 1.00 17.90 83 PRO A CA 1
ATOM 701 C C . PRO A 1 86 ? 4.549 22.488 -10.762 1.00 17.09 83 PRO A C 1
ATOM 702 O O . PRO A 1 86 ? 4.062 21.911 -11.731 1.00 18.34 83 PRO A O 1
ATOM 706 N N . ALA A 1 87 ? 5.231 21.845 -9.823 1.00 15.66 84 ALA A N 1
ATOM 707 C CA . ALA A 1 87 ? 5.449 20.401 -9.881 1.00 15.31 84 ALA A CA 1
ATOM 708 C C . ALA A 1 87 ? 4.362 19.622 -9.130 1.00 14.94 84 ALA A C 1
ATOM 709 O O . ALA A 1 87 ? 4.344 18.386 -9.155 1.00 15.42 84 ALA A O 1
ATOM 711 N N . GLY A 1 88 ? 3.466 20.342 -8.463 1.00 13.66 85 GLY A N 1
ATOM 712 C CA . GLY A 1 88 ? 2.394 19.710 -7.696 1.00 13.64 85 GLY A CA 1
ATOM 713 C C . GLY A 1 88 ? 2.353 20.179 -6.250 1.00 13.42 85 GLY A C 1
ATOM 714 O O . GLY A 1 88 ? 3.169 21.020 -5.822 1.00 13.55 85 GLY A O 1
ATOM 715 N N . PRO A 1 89 ? 1.400 19.641 -5.485 1.00 12.65 86 PRO A N 1
ATOM 716 C CA . PRO A 1 89 ? 1.241 20.077 -4.094 1.00 12.49 86 PRO A CA 1
ATOM 717 C C . PRO A 1 89 ? 2.353 19.564 -3.210 1.00 12.05 86 PRO A C 1
ATOM 718 O O . PRO A 1 89 ? 2.843 18.449 -3.377 1.00 12.68 86 PRO A O 1
ATOM 722 N N . LEU A 1 90 ? 2.745 20.389 -2.249 1.00 11.95 87 LEU A N 1
ATOM 723 C CA . LEU A 1 90 ? 3.801 20.070 -1.327 1.00 11.82 87 LEU A CA 1
ATOM 724 C C . LEU A 1 90 ? 3.275 20.272 0.106 1.00 11.22 87 LEU A C 1
ATOM 725 O O . LEU A 1 90 ? 3.211 21.410 0.620 1.00 11.54 87 LEU A O 1
ATOM 730 N N . PRO A 1 91 ? 2.855 19.177 0.746 1.00 10.04 88 PRO A N 1
ATOM 731 C CA . PRO A 1 91 ? 2.292 19.285 2.095 1.00 9.68 88 PRO A CA 1
ATOM 732 C C . PRO A 1 91 ? 3.351 19.448 3.168 1.00 10.10 88 PRO A C 1
ATOM 733 O O . PRO A 1 91 ? 4.498 18.979 3.019 1.00 10.46 88 PRO A O 1
ATOM 737 N N . TYR A 1 92 ? 2.951 20.063 4.275 1.00 10.11 89 TYR A N 1
ATOM 738 C CA . TYR A 1 92 ? 3.889 20.315 5.349 1.00 10.33 89 TYR A CA 1
ATOM 739 C C . TYR A 1 92 ? 3.209 20.395 6.707 1.00 10.91 89 TYR A C 1
ATOM 740 O O . TYR A 1 92 ? 2.011 20.548 6.797 1.00 10.96 89 TYR A O 1
ATOM 749 N N A ILE A 1 93 ? 4.031 20.273 7.750 0.50 10.73 90 ILE A N 1
ATOM 750 N N B ILE A 1 93 ? 4.004 20.292 7.765 0.50 11.25 90 ILE A N 1
ATOM 751 C CA A ILE A 1 93 ? 3.639 20.427 9.143 0.50 10.77 90 ILE A CA 1
ATOM 752 C CA B ILE A 1 93 ? 3.512 20.492 9.113 0.50 11.71 90 ILE A CA 1
ATOM 753 C C A ILE A 1 93 ? 4.527 21.494 9.743 0.50 10.81 90 ILE A C 1
ATOM 754 C C B ILE A 1 93 ? 4.501 21.355 9.886 0.50 11.22 90 ILE A C 1
ATOM 755 O O A ILE A 1 93 ? 5.713 21.531 9.443 0.50 11.15 90 ILE A O 1
ATOM 756 O O B ILE A 1 93 ? 5.717 21.092 9.865 0.50 10.75 90 ILE A O 1
ATOM 765 N N . VAL A 1 94 ? 3.958 22.373 10.559 1.00 10.96 91 VAL A N 1
ATOM 766 C CA . VAL A 1 94 ? 4.730 23.389 11.255 1.00 11.99 91 VAL A CA 1
ATOM 767 C C . VAL A 1 94 ? 4.775 23.019 12.744 1.00 12.41 91 VAL A C 1
ATOM 768 O O . VAL A 1 94 ? 3.753 22.739 13.354 1.00 11.93 91 VAL A O 1
ATOM 772 N N . MET A 1 95 ? 5.980 23.018 13.311 1.00 12.71 92 MET A N 1
ATOM 773 C CA . MET A 1 95 ? 6.162 22.599 14.687 1.00 13.56 92 MET A CA 1
ATOM 774 C C . MET A 1 95 ? 7.200 23.429 15.395 1.00 12.03 92 MET A C 1
ATOM 775 O O . MET A 1 95 ? 7.874 24.247 14.797 1.00 11.45 92 MET A O 1
ATOM 780 N N . GLU A 1 96 ? 7.277 23.225 16.704 1.00 10.81 93 GLU A N 1
ATOM 781 C CA . GLU A 1 96 ? 8.266 23.873 17.516 1.00 10.85 93 GLU A CA 1
ATOM 782 C C . GLU A 1 96 ? 9.675 23.502 17.026 1.00 11.00 93 GLU A C 1
ATOM 783 O O . GLU A 1 96 ? 9.985 22.352 16.822 1.00 10.80 93 GLU A O 1
ATOM 789 N N . TYR A 1 97 ? 10.501 24.512 16.840 1.00 10.93 94 TYR A N 1
ATOM 790 C CA . TYR A 1 97 ? 11.918 24.368 16.534 1.00 10.00 94 TYR A CA 1
ATOM 791 C C . TYR A 1 97 ? 12.724 24.018 17.767 1.00 10.12 94 TYR A C 1
ATOM 792 O O . TYR A 1 97 ? 12.653 24.714 18.776 1.00 10.71 94 TYR A O 1
ATOM 801 N N . VAL A 1 98 ? 13.490 22.938 17.660 1.00 9.11 95 VAL A N 1
ATOM 802 C CA . VAL A 1 98 ? 14.488 22.600 18.655 1.00 9.96 95 VAL A CA 1
ATOM 803 C C . VAL A 1 98 ? 15.853 22.835 18.033 1.00 10.30 95 VAL A C 1
ATOM 804 O O . VAL A 1 98 ? 16.194 22.224 17.020 1.00 10.65 95 VAL A O 1
ATOM 808 N N . ASP A 1 99 ? 16.631 23.718 18.643 1.00 10.18 96 ASP A N 1
ATOM 809 C CA . ASP A 1 99 ? 18.040 23.888 18.298 1.00 10.89 96 ASP A CA 1
ATOM 810 C C . ASP A 1 99 ? 18.803 22.856 19.100 1.00 10.45 96 ASP A C 1
ATOM 811 O O . ASP A 1 99 ? 19.021 23.029 20.292 1.00 11.23 96 ASP A O 1
ATOM 816 N N . GLY A 1 100 ? 19.185 21.774 18.453 1.00 10.13 97 GLY A N 1
ATOM 817 C CA . GLY A 1 100 ? 19.841 20.683 19.179 1.00 11.13 97 GLY A CA 1
ATOM 818 C C . GLY A 1 100 ? 20.137 19.497 18.301 1.00 11.61 97 GLY A C 1
ATOM 819 O O . GLY A 1 100 ? 20.277 19.653 17.090 1.00 11.93 97 GLY A O 1
ATOM 820 N N . VAL A 1 101 ? 20.236 18.331 18.932 1.00 12.04 98 VAL A N 1
ATOM 821 C CA . VAL A 1 101 ? 20.743 17.124 18.295 1.00 12.61 98 VAL A CA 1
ATOM 822 C C . VAL A 1 101 ? 19.869 15.954 18.736 1.00 12.42 98 VAL A C 1
ATOM 823 O O . VAL A 1 101 ? 19.469 15.869 19.890 1.00 12.29 98 VAL A O 1
ATOM 827 N N . THR A 1 102 ? 19.553 15.064 17.802 1.00 11.57 99 THR A N 1
ATOM 828 C CA . THR A 1 102 ? 18.805 13.868 18.157 1.00 11.63 99 THR A CA 1
ATOM 829 C C . THR A 1 102 ? 19.681 12.881 18.911 1.00 10.59 99 THR A C 1
ATOM 830 O O . THR A 1 102 ? 20.917 12.882 18.780 1.00 10.38 99 THR A O 1
ATOM 834 N N . LEU A 1 103 ? 19.054 11.980 19.650 1.00 11.22 100 LEU A N 1
ATOM 835 C CA . LEU A 1 103 ? 19.837 10.922 20.301 1.00 11.38 100 LEU A CA 1
ATOM 836 C C . LEU A 1 103 ? 20.497 10.025 19.245 1.00 11.62 100 LEU A C 1
ATOM 837 O O . LEU A 1 103 ? 21.575 9.497 19.464 1.00 11.26 100 LEU A O 1
ATOM 842 N N . ARG A 1 104 ? 19.844 9.832 18.108 1.00 12.03 101 ARG A N 1
ATOM 843 C CA . ARG A 1 104 ? 20.475 9.082 17.023 1.00 12.03 101 ARG A CA 1
ATOM 844 C C . ARG A 1 104 ? 21.827 9.692 16.631 1.00 12.27 101 ARG A C 1
ATOM 845 O O . ARG A 1 104 ? 22.849 9.004 16.461 1.00 11.76 101 ARG A O 1
ATOM 853 N N . ASP A 1 105 ? 21.841 11.007 16.475 1.00 12.40 102 ASP A N 1
ATOM 854 C CA . ASP A 1 105 ? 23.057 11.676 16.051 1.00 11.84 102 ASP A CA 1
ATOM 855 C C . ASP A 1 105 ? 24.098 11.747 17.170 1.00 11.76 102 ASP A C 1
ATOM 856 O O . ASP A 1 105 ? 25.300 11.643 16.917 1.00 12.15 102 ASP A O 1
ATOM 861 N N . ILE A 1 106 ? 23.645 11.900 18.410 1.00 11.88 103 ILE A N 1
ATOM 862 C CA . ILE A 1 106 ? 24.580 11.888 19.549 1.00 11.84 103 ILE A CA 1
ATOM 863 C C . ILE A 1 106 ? 25.300 10.551 19.617 1.00 11.88 103 ILE A C 1
ATOM 864 O O . ILE A 1 106 ? 26.521 10.511 19.745 1.00 12.38 103 ILE A O 1
ATOM 869 N N . VAL A 1 107 ? 24.563 9.454 19.546 1.00 12.34 104 VAL A N 1
ATOM 870 C CA . VAL A 1 107 ? 25.188 8.137 19.717 1.00 12.79 104 VAL A CA 1
ATOM 871 C C . VAL A 1 107 ? 26.110 7.902 18.521 1.00 12.88 104 VAL A C 1
ATOM 872 O O . VAL A 1 107 ? 27.207 7.362 18.674 1.00 12.53 104 VAL A O 1
ATOM 876 N N . HIS A 1 108 ? 25.691 8.341 17.324 1.00 12.10 105 HIS A N 1
ATOM 877 C CA . HIS A 1 108 ? 26.536 8.131 16.156 1.00 12.43 105 HIS A CA 1
ATOM 878 C C . HIS A 1 108 ? 27.879 8.878 16.288 1.00 12.45 105 HIS A C 1
ATOM 879 O O . HIS A 1 108 ? 28.952 8.307 16.053 1.00 12.59 105 HIS A O 1
ATOM 886 N N . THR A 1 109 ? 27.820 10.147 16.668 1.00 13.34 106 THR A N 1
ATOM 887 C CA . THR A 1 109 ? 29.009 11.004 16.644 1.00 13.98 106 THR A CA 1
ATOM 888 C C . THR A 1 109 ? 29.841 10.926 17.930 1.00 14.25 106 THR A C 1
ATOM 889 O O . THR A 1 109 ? 31.053 11.117 17.891 1.00 14.68 106 THR A O 1
ATOM 893 N N . GLU A 1 110 ? 29.202 10.642 19.055 1.00 14.04 107 GLU A N 1
ATOM 894 C CA . GLU A 1 110 ? 29.872 10.645 20.361 1.00 14.74 107 GLU A CA 1
ATOM 895 C C . GLU A 1 110 ? 29.992 9.272 21.014 1.00 14.42 107 GLU A C 1
ATOM 896 O O . GLU A 1 110 ? 30.794 9.107 21.934 1.00 15.22 107 GLU A O 1
ATOM 902 N N . GLY A 1 111 ? 29.210 8.295 20.564 1.00 14.09 108 GLY A N 1
ATOM 903 C CA . GLY A 1 111 ? 29.153 6.996 21.199 1.00 14.13 108 GLY A CA 1
ATOM 904 C C . GLY A 1 111 ? 28.228 7.043 22.398 1.00 14.44 108 GLY A C 1
ATOM 905 O O . GLY A 1 111 ? 27.451 8.000 22.560 1.00 14.42 108 GLY A O 1
ATOM 906 N N . PRO A 1 112 ? 28.305 6.017 23.258 1.00 14.82 109 PRO A N 1
ATOM 907 C CA . PRO A 1 112 ? 27.422 5.934 24.421 1.00 14.99 109 PRO A CA 1
ATOM 908 C C . PRO A 1 112 ? 27.547 7.154 25.340 1.00 14.92 109 PRO A C 1
ATOM 909 O O . PRO A 1 112 ? 28.646 7.700 25.491 1.00 14.95 109 PRO A O 1
ATOM 913 N N . MET A 1 113 ? 26.432 7.545 25.942 1.00 14.50 110 MET A N 1
ATOM 914 C CA . MET A 1 113 ? 26.393 8.609 26.949 1.00 14.98 110 MET A CA 1
ATOM 915 C C . MET A 1 113 ? 26.923 8.082 28.258 1.00 14.97 110 MET A C 1
ATOM 916 O O . MET A 1 113 ? 26.925 6.877 28.491 1.00 15.61 110 MET A O 1
ATOM 921 N N . THR A 1 114 ? 27.352 8.981 29.131 1.00 14.94 111 THR A N 1
ATOM 922 C CA . THR A 1 114 ? 27.651 8.575 30.502 1.00 15.32 111 THR A CA 1
ATOM 923 C C . THR A 1 114 ? 26.362 8.019 31.088 1.00 14.33 111 THR A C 1
ATOM 924 O O . THR A 1 114 ? 25.259 8.463 30.726 1.00 14.11 111 THR A O 1
ATOM 928 N N . PRO A 1 115 ? 26.472 7.021 31.961 1.00 13.31 112 PRO A N 1
ATOM 929 C CA . PRO A 1 115 ? 25.234 6.464 32.505 1.00 13.60 112 PRO A CA 1
ATOM 930 C C . PRO A 1 115 ? 24.316 7.491 33.173 1.00 13.21 112 PRO A C 1
ATOM 931 O O . PRO A 1 115 ? 23.105 7.441 32.962 1.00 11.80 112 PRO A O 1
ATOM 935 N N . LYS A 1 116 ? 24.857 8.415 33.965 1.00 12.96 113 LYS A N 1
ATOM 936 C CA . LYS A 1 116 ? 24.001 9.393 34.653 1.00 12.50 113 LYS A CA 1
ATOM 937 C C . LYS A 1 116 ? 23.275 10.251 33.630 1.00 12.28 113 LYS A C 1
ATOM 938 O O . LYS A 1 116 ? 22.091 10.542 33.769 1.00 11.44 113 LYS A O 1
ATOM 940 N N . ARG A 1 117 ? 23.971 10.636 32.568 1.00 12.65 114 ARG A N 1
ATOM 941 C CA . ARG A 1 117 ? 23.316 11.457 31.536 1.00 13.01 114 ARG A CA 1
ATOM 942 C C . ARG A 1 117 ? 22.217 10.686 30.810 1.00 12.04 114 ARG A C 1
ATOM 943 O O . ARG A 1 117 ? 21.141 11.228 30.525 1.00 12.07 114 ARG A O 1
ATOM 951 N N . ALA A 1 118 ? 22.496 9.424 30.486 1.00 11.59 115 ALA A N 1
ATOM 952 C CA . ALA A 1 118 ? 21.516 8.612 29.806 1.00 10.95 115 ALA A CA 1
ATOM 953 C C . ALA A 1 118 ? 20.273 8.483 30.683 1.00 10.88 115 ALA A C 1
ATOM 954 O O . ALA A 1 118 ? 19.142 8.597 30.203 1.00 11.05 115 ALA A O 1
ATOM 956 N N . ILE A 1 119 ? 20.496 8.242 31.975 1.00 10.70 116 ILE A N 1
ATOM 957 C CA . ILE A 1 119 ? 19.378 8.123 32.916 1.00 11.17 116 ILE A CA 1
ATOM 958 C C . ILE A 1 119 ? 18.558 9.401 32.926 1.00 10.82 116 ILE A C 1
ATOM 959 O O . ILE A 1 119 ? 17.330 9.363 32.861 1.00 11.64 116 ILE A O 1
ATOM 964 N N . GLU A 1 120 ? 19.241 10.542 33.006 1.00 11.28 117 GLU A N 1
ATOM 965 C CA . GLU A 1 120 ? 18.560 11.845 33.003 1.00 11.80 117 GLU A CA 1
ATOM 966 C C . GLU A 1 120 ? 17.702 12.086 31.756 1.00 11.67 117 GLU A C 1
ATOM 967 O O . GLU A 1 120 ? 16.543 12.515 31.839 1.00 13.12 117 GLU A O 1
ATOM 973 N N . VAL A 1 121 ? 18.254 11.781 30.588 1.00 11.49 118 VAL A N 1
ATOM 974 C CA . VAL A 1 121 ? 17.559 12.025 29.345 1.00 12.76 118 VAL A CA 1
ATOM 975 C C . VAL A 1 121 ? 16.339 11.133 29.265 1.00 12.15 118 VAL A C 1
ATOM 976 O O . VAL A 1 121 ? 15.235 11.581 28.921 1.00 12.20 118 VAL A O 1
ATOM 980 N N . ILE A 1 122 ? 16.514 9.849 29.589 1.00 11.77 119 ILE A N 1
ATOM 981 C CA . ILE A 1 122 ? 15.406 8.933 29.486 1.00 12.03 119 ILE A CA 1
ATOM 982 C C . ILE A 1 122 ? 14.335 9.210 30.558 1.00 11.67 119 ILE A C 1
ATOM 983 O O . ILE A 1 122 ? 13.132 9.089 30.278 1.00 11.12 119 ILE A O 1
ATOM 988 N N . ALA A 1 123 ? 14.746 9.653 31.740 1.00 11.09 120 ALA A N 1
ATOM 989 C CA . ALA A 1 123 ? 13.771 10.027 32.776 1.00 11.44 120 ALA A CA 1
ATOM 990 C C . ALA A 1 123 ? 12.915 11.209 32.330 1.00 12.03 120 ALA A C 1
ATOM 991 O O . ALA A 1 123 ? 11.694 1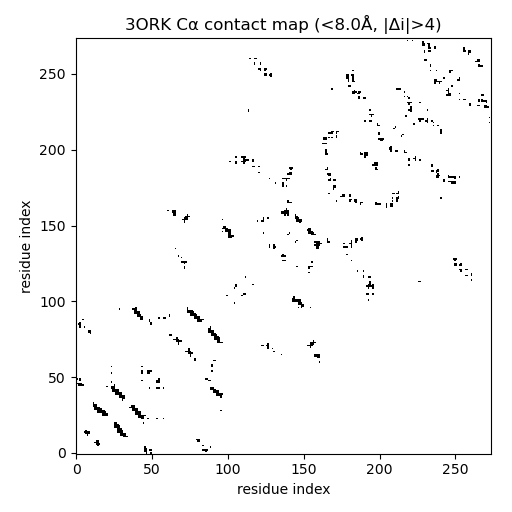1.250 32.577 1.00 11.86 120 ALA A O 1
ATOM 993 N N . ASP A 1 124 ? 13.540 12.162 31.655 1.00 13.22 121 ASP A N 1
ATOM 994 C CA . ASP A 1 124 ? 12.799 13.305 31.093 1.00 14.11 121 ASP A CA 1
ATOM 995 C C . ASP A 1 124 ? 11.848 12.849 29.974 1.00 13.48 121 ASP A C 1
ATOM 996 O O . ASP A 1 124 ? 10.692 13.301 29.921 1.00 14.51 121 ASP A O 1
ATOM 1001 N N . ALA A 1 125 ? 12.291 11.926 29.117 1.00 12.27 122 ALA A N 1
ATOM 1002 C CA . ALA A 1 125 ? 11.442 11.340 28.078 1.00 12.05 122 ALA A CA 1
ATOM 1003 C C . ALA A 1 125 ? 10.233 10.642 28.715 1.00 12.32 122 ALA A C 1
ATOM 1004 O O . ALA A 1 125 ? 9.131 10.714 28.191 1.00 13.24 122 ALA A O 1
ATOM 1006 N N . CYS A 1 126 ? 10.439 9.999 29.860 1.00 11.79 123 CYS A N 1
ATOM 1007 C CA . CYS A 1 126 ? 9.323 9.382 30.560 1.00 12.32 123 CYS A CA 1
ATOM 1008 C C . CYS A 1 126 ? 8.238 10.393 30.949 1.00 12.57 123 CYS A C 1
ATOM 1009 O O . CYS A 1 126 ? 7.057 10.053 30.953 1.00 13.23 123 CYS A O 1
ATOM 1012 N N A GLN A 1 127 ? 8.631 11.610 31.319 0.50 12.70 124 GLN A N 1
ATOM 1013 N N B GLN A 1 127 ? 8.619 11.617 31.308 0.50 12.63 124 GLN A N 1
ATOM 1014 C CA A GLN A 1 127 ? 7.653 12.623 31.688 0.50 13.05 124 GLN A CA 1
ATOM 1015 C CA B GLN A 1 127 ? 7.624 12.615 31.692 0.50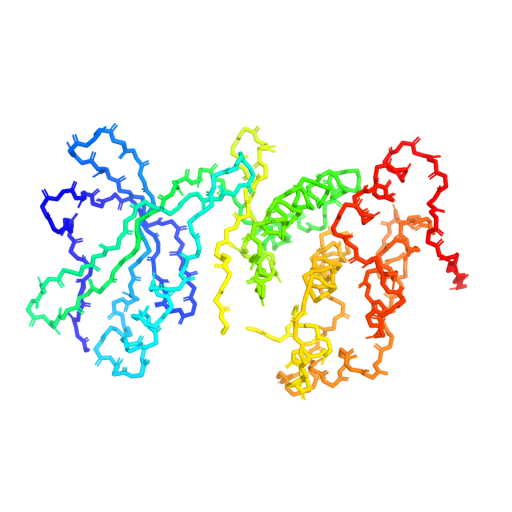 12.90 124 GLN A CA 1
ATOM 1016 C C A GLN A 1 127 ? 6.796 12.977 30.479 0.50 12.86 124 GLN A C 1
ATOM 1017 C C B GLN A 1 127 ? 6.797 13.056 30.488 0.50 12.83 124 GLN A C 1
ATOM 1018 O O A GLN A 1 127 ? 5.573 13.070 30.577 0.50 13.12 124 GLN A O 1
ATOM 1019 O O B GLN A 1 127 ? 5.599 13.318 30.606 0.50 13.15 124 GLN A O 1
ATOM 1030 N N . ALA A 1 128 ? 7.449 13.163 29.332 1.00 12.42 125 ALA A N 1
ATOM 1031 C CA . ALA A 1 128 ? 6.725 13.440 28.079 1.00 12.86 125 ALA A CA 1
ATOM 1032 C C . ALA A 1 128 ? 5.728 12.327 27.777 1.00 12.91 125 ALA A C 1
ATOM 1033 O O . ALA A 1 128 ? 4.540 12.574 27.450 1.00 12.88 125 ALA A O 1
ATOM 1035 N N . LEU A 1 129 ? 6.199 11.089 27.876 1.00 12.92 126 LEU A N 1
ATOM 1036 C CA . LEU A 1 129 ? 5.323 9.953 27.595 1.00 13.76 126 LEU A CA 1
ATOM 1037 C C . LEU A 1 129 ? 4.178 9.839 28.612 1.00 13.90 126 LEU A C 1
ATOM 1038 O O . LEU A 1 129 ? 3.027 9.589 28.224 1.00 14.30 126 LEU A O 1
ATOM 1043 N N . ASN A 1 130 ? 4.471 10.028 29.892 1.00 14.26 127 ASN A N 1
ATOM 1044 C CA . ASN A 1 130 ? 3.409 10.046 30.923 1.00 15.11 127 ASN A CA 1
ATOM 1045 C C . ASN A 1 130 ? 2.318 11.047 30.578 1.00 15.08 127 ASN A C 1
ATOM 1046 O O . ASN A 1 130 ? 1.129 10.742 30.682 1.00 15.02 127 ASN A O 1
ATOM 1051 N N . PHE A 1 131 ? 2.721 12.249 30.184 1.00 14.70 128 PHE A N 1
ATOM 1052 C CA . PHE A 1 131 ? 1.756 13.293 29.849 1.00 14.28 128 PHE A CA 1
ATOM 1053 C C . PHE A 1 131 ? 0.914 12.862 28.641 1.00 13.90 128 PHE A C 1
ATOM 1054 O O . PHE A 1 131 ? -0.312 12.994 28.634 1.00 13.42 128 PHE A O 1
ATOM 1062 N N . SER A 1 132 ? 1.577 12.361 27.603 1.00 13.31 129 SER A N 1
ATOM 1063 C CA . SER A 1 132 ? 0.876 11.839 26.431 1.00 13.98 129 SER A CA 1
ATOM 1064 C C . SER A 1 132 ? -0.149 10.776 26.808 1.00 13.88 129 SER A C 1
ATOM 1065 O O . SER A 1 132 ? -1.315 10.812 26.376 1.00 13.73 129 SER A O 1
ATOM 1068 N N . HIS A 1 133 ? 0.279 9.837 27.653 1.00 13.64 130 HIS A N 1
ATOM 1069 C CA . HIS A 1 133 ? -0.602 8.730 28.011 1.00 13.22 130 HIS A CA 1
ATOM 1070 C C . HIS A 1 133 ? -1.804 9.205 28.808 1.00 14.13 130 HIS A C 1
ATOM 1071 O O . HIS A 1 133 ? -2.916 8.703 28.615 1.00 14.53 130 HIS A O 1
ATOM 1078 N N . GLN A 1 134 ? -1.592 10.195 29.665 1.00 14.56 131 GLN A N 1
ATOM 1079 C CA . GLN A 1 134 ? -2.681 10.746 30.467 1.00 16.04 131 GLN A CA 1
ATOM 1080 C C . GLN A 1 134 ? -3.704 11.459 29.591 1.00 16.06 131 GLN A C 1
ATOM 1081 O O . GLN A 1 134 ? -4.869 11.602 29.982 1.00 16.21 131 GLN A O 1
ATOM 1087 N N . ASN A 1 135 ? -3.247 11.912 28.421 1.00 16.10 132 ASN A N 1
ATOM 1088 C CA . ASN A 1 135 ? -4.103 12.527 27.414 1.00 16.16 132 ASN A CA 1
ATOM 1089 C C . ASN A 1 135 ? -4.575 11.558 26.313 1.00 15.73 132 ASN A C 1
ATOM 1090 O O . ASN A 1 135 ? -5.103 11.980 25.274 1.00 16.82 132 ASN A O 1
ATOM 1095 N N . GLY A 1 136 ? -4.437 10.264 26.575 1.00 15.71 133 GLY A N 1
ATOM 1096 C CA . GLY A 1 136 ? -4.970 9.208 25.723 1.00 15.82 133 GLY A CA 1
ATOM 1097 C C . GLY A 1 136 ? -4.224 8.981 24.423 1.00 16.08 133 GLY A C 1
ATOM 1098 O O . GLY A 1 136 ? -4.791 8.439 23.474 1.00 17.40 133 GLY A O 1
ATOM 1099 N N . ILE A 1 137 ? -2.959 9.389 24.373 1.00 14.93 134 ILE A N 1
ATOM 1100 C CA . ILE A 1 137 ? -2.163 9.262 23.177 1.00 14.69 134 ILE A CA 1
ATOM 1101 C C . ILE A 1 137 ? -0.968 8.362 23.427 1.00 14.54 134 ILE A C 1
ATOM 1102 O O . ILE A 1 137 ? -0.186 8.607 24.332 1.00 14.82 134 ILE A O 1
ATOM 1107 N N . ILE A 1 138 ? -0.873 7.294 22.648 1.00 14.67 135 ILE A N 1
ATOM 1108 C CA . ILE A 1 138 ? 0.283 6.424 22.666 1.00 14.56 135 ILE A CA 1
ATOM 1109 C C . ILE A 1 138 ? 1.224 6.999 21.605 1.00 14.38 135 ILE A C 1
ATOM 1110 O O . ILE A 1 138 ? 0.780 7.368 20.505 1.00 14.28 135 ILE A O 1
ATOM 1115 N N . HIS A 1 139 ? 2.507 7.122 21.931 1.00 13.96 136 HIS A N 1
ATOM 1116 C CA . HIS A 1 139 ? 3.460 7.649 20.971 1.00 13.27 136 HIS A CA 1
ATOM 1117 C C . HIS A 1 139 ? 3.591 6.773 19.728 1.00 13.01 136 HIS A C 1
ATOM 1118 O O . HIS A 1 139 ? 3.400 7.268 18.615 1.00 12.72 136 HIS A O 1
ATOM 1125 N N . ARG A 1 140 ? 3.907 5.500 19.928 1.00 13.16 137 ARG A N 1
ATOM 1126 C CA . ARG A 1 140 ? 3.965 4.443 18.885 1.00 13.72 137 ARG A CA 1
ATOM 1127 C C . ARG A 1 140 ? 5.256 4.381 18.086 1.00 14.24 137 ARG A C 1
ATOM 1128 O O . ARG A 1 140 ? 5.518 3.399 17.419 1.00 15.49 137 ARG A O 1
ATOM 1136 N N . ASP A 1 141 ? 6.090 5.399 18.190 1.00 13.49 138 ASP A N 1
ATOM 1137 C CA . ASP A 1 141 ? 7.289 5.467 17.367 1.00 13.74 138 ASP A CA 1
ATOM 1138 C C . ASP A 1 141 ? 8.468 6.044 18.169 1.00 13.12 138 ASP A C 1
ATOM 1139 O O . ASP A 1 141 ? 9.239 6.847 17.663 1.00 13.15 138 ASP A O 1
ATOM 1144 N N . VAL A 1 142 ? 8.601 5.626 19.432 1.00 12.13 139 VAL A N 1
ATOM 1145 C CA . VAL A 1 142 ? 9.717 6.054 20.271 1.00 12.16 139 VAL A CA 1
ATOM 1146 C C . VAL A 1 142 ? 10.972 5.424 19.695 1.00 11.71 139 VAL A C 1
ATOM 1147 O O . VAL A 1 142 ? 11.049 4.196 19.488 1.00 12.93 139 VAL A O 1
ATOM 1151 N N . LYS A 1 143 ? 11.942 6.274 19.380 1.00 12.27 140 LYS A N 1
ATOM 1152 C CA . LYS A 1 14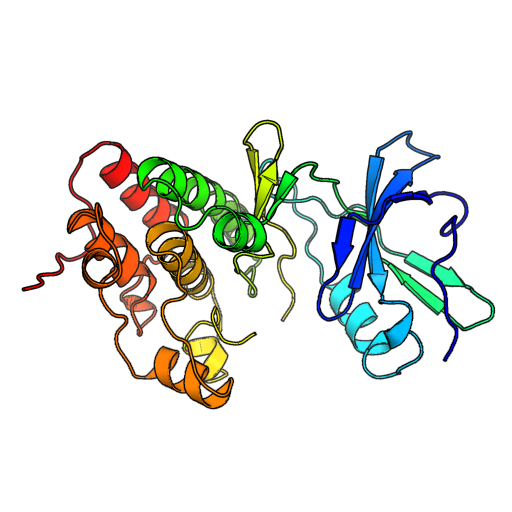3 ? 13.185 5.866 18.759 1.00 12.13 140 LYS A CA 1
ATOM 1153 C C . LYS A 1 143 ? 14.175 7.016 18.938 1.00 11.73 140 LYS A C 1
ATOM 1154 O O . LYS A 1 143 ? 13.770 8.144 19.263 1.00 12.34 140 LYS A O 1
ATOM 1160 N N . PRO A 1 144 ? 15.479 6.748 18.752 1.00 12.15 141 PRO A N 1
ATOM 1161 C CA . PRO A 1 144 ? 16.456 7.797 19.045 1.00 12.63 141 PRO A CA 1
ATOM 1162 C C . PRO A 1 144 ? 16.291 9.078 18.195 1.00 12.03 141 PRO A C 1
ATOM 1163 O O . PRO A 1 144 ? 16.566 10.176 18.678 1.00 12.52 141 PRO A O 1
ATOM 1167 N N . ALA A 1 145 ? 15.803 8.942 16.959 1.00 12.53 142 ALA A N 1
ATOM 1168 C CA . ALA A 1 145 ? 15.523 10.102 16.092 1.00 12.92 142 ALA A CA 1
ATOM 1169 C C . ALA A 1 145 ? 14.387 11.001 16.539 1.00 12.74 142 ALA A C 1
ATOM 1170 O O . ALA A 1 145 ? 14.299 12.161 16.102 1.00 13.18 142 ALA A O 1
ATOM 1172 N N . ASN A 1 146 ? 13.526 10.498 17.425 1.00 12.50 143 ASN A N 1
ATOM 1173 C CA . ASN A 1 146 ? 12.373 11.258 17.916 1.00 13.28 143 ASN A CA 1
ATOM 1174 C C . ASN A 1 146 ? 12.570 11.839 19.302 1.00 13.11 143 ASN A C 1
ATOM 1175 O O . ASN A 1 146 ? 11.622 12.319 19.928 1.00 13.01 143 ASN A O 1
ATOM 1180 N N . ILE A 1 147 ? 13.822 11.829 19.771 1.00 12.70 144 ILE A N 1
ATOM 1181 C CA . ILE A 1 147 ? 14.172 12.516 20.999 1.00 12.68 144 ILE A CA 1
ATOM 1182 C C . ILE A 1 147 ? 15.374 13.404 20.711 1.00 12.40 144 ILE A C 1
ATOM 1183 O O . ILE A 1 147 ? 16.355 12.950 20.138 1.00 11.73 144 ILE A O 1
ATOM 1188 N N . MET A 1 148 ? 15.263 14.681 21.079 1.00 12.46 145 MET A N 1
ATOM 1189 C CA . MET A 1 148 ? 16.375 15.624 20.920 1.00 12.42 145 MET A CA 1
ATOM 1190 C C . MET A 1 148 ? 16.822 16.181 22.256 1.00 12.83 145 MET A C 1
ATOM 1191 O O . MET A 1 148 ? 16.033 16.259 23.204 1.00 12.37 145 MET A O 1
ATOM 1196 N N . ILE A 1 149 ? 18.086 16.585 22.312 1.00 12.63 146 ILE A N 1
ATOM 1197 C CA . ILE A 1 149 ? 18.592 17.394 23.431 1.00 12.89 146 ILE A CA 1
ATOM 1198 C C . ILE A 1 149 ? 18.922 18.761 22.856 1.00 11.90 146 ILE A C 1
ATOM 1199 O O . ILE A 1 149 ? 19.693 18.881 21.902 1.00 12.06 146 ILE A O 1
ATOM 1204 N N . SER A 1 150 ? 18.326 19.791 23.430 1.00 11.95 147 SER A N 1
ATOM 1205 C CA . SER A 1 150 ? 18.524 21.155 22.960 1.00 11.94 147 SER A CA 1
ATOM 1206 C C . SER A 1 150 ? 19.879 21.695 23.398 1.00 12.54 147 SER A C 1
ATOM 1207 O O . SER A 1 150 ? 20.556 21.107 24.238 1.00 12.64 147 SER A O 1
ATOM 1210 N N . ALA A 1 151 ? 20.223 22.841 22.827 1.00 12.64 148 ALA A N 1
ATOM 1211 C CA . ALA A 1 151 ? 21.466 23.540 23.155 1.00 13.97 148 ALA A CA 1
ATOM 1212 C C . ALA A 1 151 ? 21.518 23.966 24.628 1.00 14.69 148 ALA A C 1
ATOM 1213 O O . ALA A 1 151 ? 22.606 24.238 25.178 1.00 15.91 148 ALA A O 1
ATOM 1215 N N . THR A 1 152 ? 20.362 24.050 25.271 1.00 15.02 149 THR A N 1
ATOM 1216 C CA . THR A 1 152 ? 20.301 24.343 26.709 1.00 15.63 149 THR A CA 1
ATOM 1217 C C . THR A 1 152 ? 20.022 23.087 27.555 1.00 15.64 149 THR A C 1
ATOM 1218 O O . THR A 1 152 ? 19.587 23.187 28.694 1.00 15.54 149 THR A O 1
ATOM 1222 N N A ASN A 1 153 ? 20.291 21.927 26.956 0.50 15.58 150 ASN A N 1
ATOM 1223 N N B ASN A 1 153 ? 20.264 21.916 26.970 0.50 15.46 150 ASN A N 1
ATOM 1224 C CA A ASN A 1 153 ? 20.194 20.615 27.593 0.50 16.04 150 ASN A CA 1
ATOM 1225 C CA B ASN A 1 153 ? 20.214 20.619 27.658 0.50 15.85 150 ASN A CA 1
ATOM 1226 C C A ASN A 1 153 ? 18.796 20.234 28.064 0.50 15.80 150 ASN A C 1
ATOM 1227 C C B ASN A 1 153 ? 18.812 20.046 27.888 0.50 15.76 150 ASN A C 1
ATOM 1228 O O A ASN A 1 153 ? 18.633 19.542 29.069 0.50 16.42 150 ASN A O 1
ATOM 1229 O O B ASN A 1 153 ? 18.667 18.993 28.517 0.50 16.08 150 ASN A O 1
ATOM 1238 N N . ALA A 1 154 ? 17.796 20.685 27.314 1.00 15.17 151 ALA A N 1
ATOM 1239 C CA . ALA A 1 154 ? 16.413 20.269 27.526 1.00 14.93 151 ALA A CA 1
ATOM 1240 C C . ALA A 1 154 ? 16.117 19.101 26.613 1.00 13.88 151 ALA A C 1
ATOM 1241 O O . ALA A 1 154 ? 16.462 19.121 25.430 1.00 14.05 151 ALA A O 1
ATOM 1243 N N . VAL A 1 155 ? 15.410 18.114 27.143 1.00 13.20 152 VAL A N 1
ATOM 1244 C CA . VAL A 1 155 ? 14.941 16.978 26.365 1.00 13.24 152 VAL A CA 1
ATOM 1245 C C . VAL A 1 155 ? 13.603 17.289 25.700 1.00 13.18 152 VAL A C 1
ATOM 1246 O O . VAL A 1 155 ? 12.694 17.817 26.332 1.00 14.15 152 VAL A O 1
ATOM 1250 N N . LYS A 1 156 ? 13.505 16.938 24.426 1.00 12.19 153 LYS A N 1
ATOM 1251 C CA . LYS A 1 156 ? 12.319 17.190 23.615 1.00 12.48 153 LYS A CA 1
ATOM 1252 C C . LYS A 1 156 ? 11.953 15.917 22.853 1.00 11.90 153 LYS A C 1
ATOM 1253 O O . LYS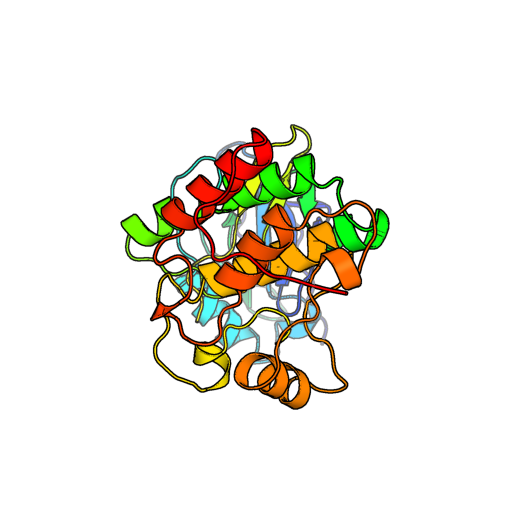 A 1 156 ? 12.726 15.421 22.049 1.00 14.11 153 LYS A O 1
ATOM 1259 N N . VAL A 1 157 ? 10.768 15.386 23.109 1.00 11.99 154 VAL A N 1
ATOM 1260 C CA . VAL A 1 157 ? 10.238 14.228 22.386 1.00 11.76 154 VAL A CA 1
ATOM 1261 C C . VAL A 1 157 ? 9.232 14.711 21.342 1.00 12.21 154 VAL A C 1
ATOM 1262 O O . VAL A 1 157 ? 8.473 15.645 21.582 1.00 12.23 154 VAL A O 1
ATOM 1266 N N . MET A 1 158 ? 9.225 14.071 20.191 1.00 11.81 155 MET A N 1
ATOM 1267 C CA . MET A 1 158 ? 8.415 14.550 19.100 1.00 13.37 155 MET A CA 1
ATOM 1268 C C . MET A 1 158 ? 7.795 13.400 18.344 1.00 14.23 155 MET A C 1
ATOM 1269 O O . MET A 1 158 ? 8.163 12.243 18.523 1.00 13.68 155 MET A O 1
ATOM 1274 N N . ASP A 1 159 ? 6.803 13.756 17.529 1.00 16.65 156 ASP A N 1
ATOM 1275 C CA . ASP A 1 159 ? 6.191 12.875 16.542 1.00 17.94 156 ASP A CA 1
ATOM 1276 C C . ASP A 1 159 ? 5.353 11.771 17.173 1.00 18.15 156 ASP A C 1
ATOM 1277 O O .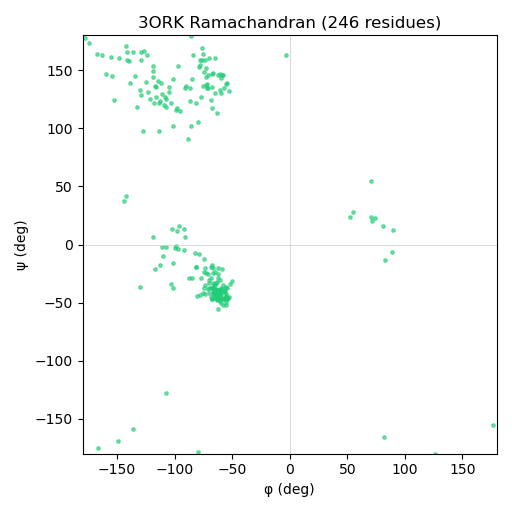 ASP A 1 159 ? 5.511 10.595 16.892 1.00 18.77 156 ASP A O 1
ATOM 1282 N N . PHE A 1 160 ? 4.409 12.214 18.009 1.00 18.80 157 PHE A N 1
ATOM 1283 C CA . PHE A 1 160 ? 3.513 11.341 18.754 1.00 18.64 157 PHE A CA 1
ATOM 1284 C C . PHE A 1 160 ? 2.291 10.951 17.919 1.00 20.10 157 PHE A C 1
ATOM 1285 O O . PHE A 1 160 ? 1.737 11.793 17.194 1.00 20.69 157 PHE A O 1
ATOM 1293 N N . GLY A 1 161 ? 1.872 9.699 18.080 1.00 20.79 158 GLY A N 1
ATOM 1294 C CA . GLY A 1 161 ? 0.508 9.248 17.759 1.00 22.60 158 GLY A CA 1
ATOM 1295 C C . GLY A 1 161 ? 0.259 8.760 16.359 1.00 24.12 158 GLY A C 1
ATOM 1296 O O . GLY A 1 161 ? -0.911 8.526 15.973 1.00 25.91 158 GLY A O 1
ATOM 1297 N N . ILE A 1 162 ? 1.330 8.528 15.609 1.00 25.07 159 ILE A N 1
ATOM 1298 C CA . ILE A 1 162 ? 1.206 8.107 14.231 1.00 26.60 159 ILE A CA 1
ATOM 1299 C C . ILE A 1 162 ? 1.363 6.588 14.143 1.00 27.78 159 ILE A C 1
ATOM 1300 O O . ILE A 1 162 ? 2.414 6.046 14.489 1.00 29.42 159 ILE A O 1
ATOM 1305 N N . ALA A 1 163 ? 0.302 5.909 13.695 1.00 29.62 160 ALA A N 1
ATOM 1306 C CA . ALA A 1 163 ? 0.299 4.445 13.560 1.00 30.12 160 ALA A CA 1
ATOM 1307 C C . ALA A 1 163 ? 0.821 4.033 12.184 1.00 31.88 160 ALA A C 1
ATOM 1308 O O . ALA A 1 163 ? 1.965 4.358 11.828 1.00 34.22 160 ALA A O 1
ATOM 1310 N N . THR A 1 182 ? 12.016 1.940 10.713 1.00 41.61 179 THR A N 1
ATOM 1311 C CA . THR A 1 182 ? 12.905 0.871 11.185 1.00 40.96 179 THR A CA 1
ATOM 1312 C C . THR A 1 182 ? 12.162 -0.109 12.115 1.00 39.27 179 THR A C 1
ATOM 1313 O O . THR A 1 182 ? 11.048 0.184 12.579 1.00 40.88 179 THR A O 1
ATOM 1317 N N . ALA A 1 183 ? 12.757 -1.287 12.325 1.00 36.19 180 ALA A N 1
ATOM 1318 C CA . ALA A 1 183 ? 12.224 -2.314 13.226 1.00 33.38 180 ALA A CA 1
ATOM 1319 C C . ALA A 1 183 ? 13.062 -2.422 14.508 1.00 30.66 180 ALA A C 1
ATOM 1320 O O . ALA A 1 183 ? 12.725 -3.179 15.417 1.00 29.29 180 ALA A O 1
ATOM 1322 N N . GLN A 1 184 ? 14.135 -1.647 14.607 1.00 27.65 181 GLN A N 1
ATOM 1323 C CA . GLN A 1 184 ? 15.020 -1.764 15.766 1.00 26.54 181 GLN A CA 1
ATOM 1324 C C . GLN A 1 184 ? 14.343 -1.371 17.083 1.00 24.08 181 GLN A C 1
ATOM 1325 O O . GLN A 1 184 ? 14.802 -1.799 18.132 1.00 24.14 181 GLN A O 1
ATOM 1331 N N . TYR A 1 185 ? 13.292 -0.549 17.027 1.00 22.44 182 TYR A N 1
ATOM 1332 C CA . TYR A 1 185 ? 12.666 -0.019 18.245 1.00 21.26 182 TYR A CA 1
ATOM 1333 C C . TYR A 1 185 ? 11.210 -0.406 18.445 1.00 22.18 182 TYR A C 1
ATOM 1334 O O . TYR A 1 185 ? 10.585 0.065 19.386 1.00 23.38 182 TYR A O 1
ATOM 1343 N N . LEU A 1 186 ? 10.679 -1.280 17.595 1.00 22.65 183 LEU A N 1
ATOM 1344 C CA . LEU A 1 186 ? 9.303 -1.715 17.764 1.00 23.46 183 LEU A CA 1
ATOM 1345 C C . LEU A 1 186 ? 9.159 -2.694 18.919 1.00 22.58 183 LEU A C 1
ATOM 1346 O O . LEU A 1 186 ? 10.077 -3.452 19.221 1.00 23.73 183 LEU A O 1
ATOM 1351 N N . SER A 1 187 ? 7.996 -2.648 19.570 1.00 22.47 184 SER A N 1
ATOM 1352 C CA . SER A 1 187 ? 7.684 -3.574 20.645 1.00 22.45 184 SER A CA 1
ATOM 1353 C C . SER A 1 187 ? 7.282 -4.907 20.024 1.00 23.69 184 SER A C 1
ATOM 1354 O O . SER A 1 187 ? 6.875 -4.950 18.859 1.00 24.24 184 SER A O 1
ATOM 1357 N N . PRO A 1 188 ? 7.378 -5.983 20.810 1.00 24.50 185 PRO A N 1
ATOM 1358 C CA . PRO A 1 188 ? 6.997 -7.301 20.310 1.00 25.82 185 PRO A CA 1
ATOM 1359 C C . PRO A 1 188 ? 5.549 -7.296 19.811 1.00 26.41 185 PRO A C 1
ATOM 1360 O O . PRO A 1 188 ? 5.244 -7.881 18.771 1.00 27.90 185 PRO A O 1
ATOM 1364 N N . GLU A 1 189 ? 4.673 -6.619 20.526 1.00 27.26 186 GLU A N 1
ATOM 1365 C CA . GLU A 1 189 ? 3.263 -6.563 20.117 1.00 27.87 186 GLU A CA 1
ATOM 1366 C C . GLU A 1 189 ? 3.053 -5.826 18.783 1.00 28.97 186 GLU A C 1
ATOM 1367 O O . GLU A 1 189 ? 2.211 -6.233 17.964 1.00 29.66 186 GLU A O 1
ATOM 1373 N N . GLN A 1 190 ? 3.847 -4.786 18.516 1.00 28.88 187 GLN A N 1
ATOM 1374 C CA . GLN A 1 190 ? 3.815 -4.154 17.188 1.00 29.51 187 GLN A CA 1
ATOM 1375 C C . GLN A 1 190 ? 4.321 -5.112 16.098 1.00 31.02 187 GLN A C 1
ATOM 1376 O O . GLN A 1 190 ? 3.757 -5.155 14.996 1.00 32.19 187 GLN A O 1
ATOM 1382 N N . ALA A 1 191 ? 5.357 -5.889 16.410 1.00 32.23 188 ALA A N 1
ATOM 1383 C CA . ALA A 1 191 ? 5.919 -6.885 15.486 1.00 33.81 188 ALA A CA 1
ATOM 1384 C C . ALA A 1 191 ? 4.899 -7.980 15.129 1.00 35.43 188 ALA A C 1
ATOM 1385 O O . ALA A 1 191 ? 4.926 -8.542 14.023 1.00 35.76 188 ALA A O 1
ATOM 1387 N N . ARG A 1 192 ? 3.986 -8.249 16.056 1.00 37.10 189 ARG A N 1
ATOM 1388 C CA . ARG A 1 192 ? 2.998 -9.319 15.896 1.00 38.55 189 ARG A CA 1
ATOM 1389 C C . ARG A 1 192 ? 1.620 -8.844 15.453 1.00 38.98 189 ARG A C 1
ATOM 1390 O O . ARG A 1 192 ? 0.724 -9.664 15.237 1.00 39.54 189 ARG A O 1
ATOM 1398 N N . GLY A 1 193 ? 1.440 -7.533 15.328 1.00 39.44 190 GLY A N 1
ATOM 1399 C CA . GLY A 1 193 ? 0.137 -6.961 15.012 1.00 39.91 190 GLY A CA 1
ATOM 1400 C C . GLY A 1 193 ? -0.878 -7.043 16.144 1.00 40.41 190 GLY A C 1
ATOM 1401 O O . GLY A 1 193 ? -2.086 -6.934 15.894 1.00 41.28 190 GLY A O 1
ATOM 1402 N N . ASP A 1 194 ? -0.413 -7.217 17.385 1.00 40.44 191 ASP A N 1
ATOM 1403 C CA . ASP A 1 194 ? -1.294 -7.226 18.561 1.00 40.36 191 ASP A CA 1
ATOM 1404 C C . ASP A 1 194 ? -1.649 -5.795 18.968 1.00 39.93 191 ASP A C 1
ATOM 1405 O O . ASP A 1 194 ? -1.227 -4.831 18.326 1.00 40.47 191 ASP A O 1
ATOM 1410 N N . SER A 1 195 ? -2.419 -5.656 20.045 1.00 39.41 192 SER A N 1
ATOM 1411 C CA . SER A 1 195 ? -2.824 -4.330 20.502 1.00 38.88 192 SER A CA 1
ATOM 1412 C C . SER A 1 195 ? -1.613 -3.594 21.091 1.00 37.24 192 SER A C 1
ATOM 1413 O O . SER A 1 195 ? -0.736 -4.204 21.687 1.00 37.69 192 SER A O 1
ATOM 1416 N N . VAL A 1 196 ? -1.593 -2.284 20.887 1.00 35.44 193 VAL A N 1
ATOM 1417 C CA . VAL A 1 196 ? -0.524 -1.417 21.359 1.00 33.95 193 VAL A CA 1
ATOM 1418 C C . VAL A 1 196 ? -1.077 -0.516 22.465 1.00 31.91 193 VAL A C 1
ATOM 1419 O O . VAL A 1 196 ? -2.208 -0.039 22.369 1.00 32.12 193 VAL A O 1
ATOM 1423 N N . ASP A 1 197 ? -0.294 -0.307 23.533 1.00 29.16 194 ASP A N 1
ATOM 1424 C CA . ASP A 1 197 ? -0.700 0.552 24.644 1.00 26.52 194 ASP A CA 1
ATOM 1425 C C . ASP A 1 197 ? 0.531 1.226 25.281 1.00 23.92 194 ASP A C 1
ATOM 1426 O O . ASP A 1 197 ? 1.634 1.187 24.693 1.00 22.65 194 ASP A O 1
ATOM 1431 N N . ALA A 1 198 ? 0.361 1.859 26.434 1.00 20.27 195 ALA A N 1
ATOM 1432 C CA . ALA A 1 198 ? 1.475 2.555 27.108 1.00 18.47 195 ALA A CA 1
ATOM 1433 C C . ALA A 1 198 ? 2.707 1.680 27.290 1.00 17.15 195 ALA A C 1
ATOM 1434 O O . ALA A 1 198 ? 3.853 2.166 27.225 1.00 16.69 195 ALA A O 1
ATOM 1436 N N . ARG A 1 199 ? 2.496 0.384 27.517 1.00 15.72 196 ARG A N 1
ATOM 1437 C CA . ARG A 1 199 ? 3.636 -0.506 27.739 1.00 15.21 196 ARG A CA 1
ATOM 1438 C C . ARG A 1 199 ? 4.470 -0.728 26.479 1.00 14.09 196 ARG A C 1
ATOM 1439 O O . ARG A 1 199 ? 5.650 -1.063 26.572 1.00 14.06 196 ARG A O 1
ATOM 1447 N N A SER A 1 200 ? 3.868 -0.527 25.312 0.50 13.60 197 SER A N 1
ATOM 1448 N N B SER A 1 200 ? 3.863 -0.548 25.304 0.50 13.95 197 SER A N 1
ATOM 1449 C CA A SER A 1 200 ? 4.618 -0.566 24.071 0.50 12.77 197 SER A CA 1
ATOM 1450 C CA B SER A 1 200 ? 4.622 -0.546 24.058 0.50 13.44 197 SER A CA 1
ATOM 1451 C C A SER A 1 200 ? 5.607 0.605 23.969 0.50 12.75 197 SER A C 1
ATOM 1452 C C B SER A 1 200 ? 5.643 0.593 24.043 0.50 13.15 197 SER A C 1
ATOM 1453 O O A SER A 1 200 ? 6.707 0.432 23.457 0.50 12.94 197 SER A O 1
ATOM 1454 O O B SER A 1 200 ? 6.795 0.394 23.671 0.50 13.37 197 SER A O 1
ATOM 1459 N N . ASP A 1 201 ? 5.214 1.775 24.468 1.00 12.50 198 ASP A N 1
ATOM 1460 C CA . ASP A 1 201 ? 6.092 2.938 24.522 1.00 12.55 198 ASP A CA 1
ATOM 1461 C C . ASP A 1 201 ? 7.218 2.704 25.564 1.00 11.78 198 ASP A C 1
ATOM 1462 O O . ASP A 1 201 ? 8.380 3.085 25.350 1.00 12.92 198 ASP A O 1
ATOM 1467 N N . VAL A 1 202 ? 6.878 2.081 26.685 1.00 12.19 199 VAL A N 1
ATOM 1468 C CA . VAL A 1 202 ? 7.881 1.675 27.674 1.00 12.22 199 VAL A CA 1
ATOM 1469 C C . VAL A 1 202 ? 8.958 0.809 27.041 1.00 12.26 199 VAL A C 1
ATOM 1470 O O . VAL A 1 202 ? 10.165 1.059 27.230 1.00 12.91 199 VAL A O 1
ATOM 1474 N N . TYR A 1 203 ? 8.544 -0.213 26.293 1.00 12.49 200 TYR A N 1
ATOM 1475 C CA . TYR A 1 203 ? 9.494 -1.115 25.646 1.00 12.43 200 TYR A CA 1
ATOM 1476 C C . TYR A 1 203 ? 10.401 -0.368 24.683 1.00 12.15 200 TYR A C 1
ATOM 1477 O O . TYR A 1 203 ? 11.618 -0.497 24.719 1.00 12.09 200 TYR A O 1
ATOM 1486 N N . SER A 1 204 ? 9.797 0.419 23.803 1.00 12.64 201 SER A N 1
ATOM 1487 C CA . SER A 1 204 ? 10.570 1.174 22.828 1.00 12.27 201 SER A CA 1
ATOM 1488 C C . SER A 1 204 ? 11.535 2.167 23.492 1.00 12.64 201 SER A C 1
ATOM 1489 O O . SER A 1 204 ? 12.668 2.313 23.074 1.00 12.36 201 SER A O 1
ATOM 1492 N N . LEU A 1 205 ? 11.092 2.816 24.551 1.00 13.04 202 LEU A N 1
ATOM 1493 C CA . LEU A 1 205 ? 11.965 3.718 25.288 1.00 12.99 202 LEU A CA 1
ATOM 1494 C C . LEU A 1 205 ? 13.097 2.905 25.946 1.00 13.43 202 LEU A C 1
ATOM 1495 O O . LEU A 1 205 ? 14.242 3.364 26.008 1.00 12.89 202 LEU A O 1
ATOM 1500 N N . GLY A 1 206 ? 12.790 1.681 26.383 1.00 12.98 203 GLY A N 1
ATOM 1501 C CA . GLY A 1 206 ? 13.821 0.761 26.903 1.00 12.97 203 GLY A CA 1
ATOM 1502 C C . GLY A 1 206 ? 14.884 0.470 25.842 1.00 11.97 203 GLY A C 1
ATOM 1503 O O . GLY A 1 206 ? 16.076 0.376 26.145 1.00 12.22 203 GLY A O 1
ATOM 1504 N N . CYS A 1 207 ? 14.456 0.328 24.588 1.00 12.17 204 CYS A N 1
ATOM 1505 C CA . CYS A 1 207 ? 15.392 0.159 23.477 1.00 12.08 204 CYS A CA 1
ATOM 1506 C C . CYS A 1 207 ? 16.301 1.361 23.291 1.00 12.20 204 CYS A C 1
ATOM 1507 O O . CYS A 1 207 ? 17.503 1.210 23.055 1.00 12.14 204 CYS A O 1
ATOM 1510 N N . VAL A 1 208 ? 15.735 2.560 23.391 1.00 11.60 205 VAL A N 1
ATOM 1511 C CA . VAL A 1 208 ? 16.517 3.785 23.312 1.00 11.41 205 VAL A CA 1
ATOM 1512 C C . VAL A 1 208 ? 17.516 3.870 24.469 1.00 11.29 205 VAL A C 1
ATOM 1513 O O . VAL A 1 208 ? 18.680 4.193 24.257 1.00 11.43 205 VAL A O 1
ATOM 1517 N N . LEU A 1 209 ? 17.047 3.607 25.680 1.00 11.34 206 LEU A N 1
ATOM 1518 C CA . LEU A 1 209 ? 17.904 3.594 26.867 1.00 11.76 206 LEU A CA 1
ATOM 1519 C C . LEU A 1 209 ? 19.080 2.616 26.685 1.00 12.32 206 LEU A C 1
ATOM 1520 O O . LEU A 1 209 ? 20.246 2.938 26.954 1.00 11.55 206 LEU A O 1
ATOM 1525 N N . TYR A 1 210 ? 18.761 1.418 26.204 1.00 11.68 207 TYR A N 1
ATOM 1526 C CA . TYR A 1 210 ? 19.786 0.414 25.925 1.00 11.64 207 TYR A CA 1
ATOM 1527 C C . TYR A 1 210 ? 20.850 0.979 24.979 1.00 11.86 207 TYR A C 1
ATOM 1528 O O . TYR A 1 210 ? 22.061 0.843 25.219 1.00 12.17 207 TYR A O 1
ATOM 1537 N N . GLU A 1 211 ? 20.408 1.654 23.932 1.00 11.77 208 GLU A N 1
ATOM 1538 C CA . GLU A 1 211 ? 21.332 2.192 22.936 1.00 12.35 208 GLU A CA 1
ATOM 1539 C C . GLU A 1 211 ? 22.173 3.370 23.443 1.00 12.16 208 GLU A C 1
ATOM 1540 O O . GLU A 1 211 ? 23.366 3.449 23.141 1.00 12.33 208 GLU A O 1
ATOM 1546 N N . VAL A 1 212 ? 21.584 4.298 24.195 1.00 12.62 209 VAL A N 1
ATOM 1547 C CA . VAL A 1 212 ? 22.381 5.402 24.713 1.00 13.00 209 VAL A CA 1
ATOM 1548 C C . VAL A 1 212 ? 23.344 4.941 25.796 1.00 13.23 209 VAL A C 1
ATOM 1549 O O . VAL A 1 212 ? 24.387 5.538 25.972 1.00 13.69 209 VAL A O 1
ATOM 1553 N N . LEU A 1 213 ? 23.027 3.848 26.475 1.00 12.92 210 LEU A N 1
ATOM 1554 C CA . LEU A 1 213 ? 23.978 3.271 27.449 1.00 12.75 210 LEU A CA 1
ATOM 1555 C C . LEU A 1 213 ? 25.114 2.473 26.819 1.00 13.06 210 LEU A C 1
ATOM 1556 O O . LEU A 1 213 ? 26.265 2.554 27.265 1.00 12.49 210 LEU A O 1
ATOM 1561 N N . THR A 1 214 ? 24.791 1.650 25.831 1.00 13.18 211 THR A N 1
ATOM 1562 C CA . THR A 1 214 ? 25.772 0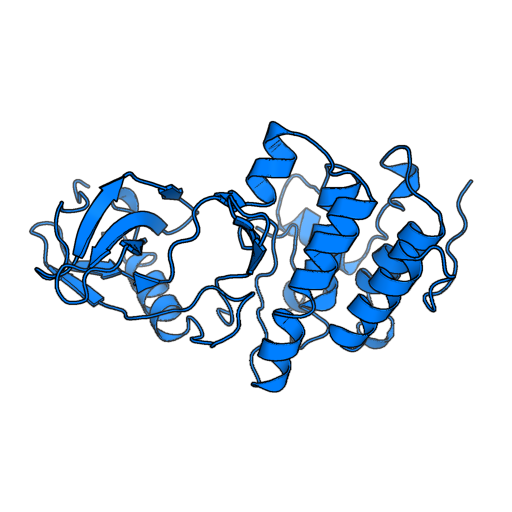.706 25.259 1.00 13.04 211 THR A CA 1
ATOM 1563 C C . THR A 1 214 ? 26.404 1.120 23.924 1.00 12.91 211 THR A C 1
ATOM 1564 O O . THR A 1 214 ? 27.419 0.553 23.510 1.00 12.69 211 THR A O 1
ATOM 1568 N N . GLY A 1 215 ? 25.790 2.096 23.248 1.00 13.38 212 GLY A N 1
ATOM 1569 C CA . GLY A 1 215 ? 26.181 2.495 21.900 1.00 14.12 212 GLY A CA 1
ATOM 1570 C C . GLY A 1 215 ? 25.484 1.719 20.783 1.00 13.95 212 GLY A C 1
ATOM 1571 O O . GLY A 1 215 ? 25.688 2.026 19.602 1.00 14.15 212 GLY A O 1
ATOM 1572 N N . GLU A 1 216 ? 24.709 0.689 21.134 1.00 14.06 213 GLU A N 1
ATOM 1573 C CA . GLU A 1 216 ? 24.079 -0.195 20.166 1.00 15.75 213 GLU A CA 1
ATOM 1574 C C . GLU A 1 216 ? 22.622 -0.459 20.512 1.00 15.10 213 GLU A C 1
ATOM 1575 O O . GLU A 1 216 ? 22.285 -0.578 21.679 1.00 13.31 213 GLU A O 1
ATOM 1581 N N . PRO A 1 217 ? 21.747 -0.590 19.501 1.00 15.77 214 PRO A N 1
ATOM 1582 C CA . PRO A 1 217 ? 20.419 -1.078 19.801 1.00 16.55 214 PRO A CA 1
ATOM 1583 C C . PRO A 1 217 ? 20.480 -2.544 20.312 1.00 16.08 214 PRO A C 1
ATOM 1584 O O . PRO A 1 217 ? 21.470 -3.229 20.088 1.00 16.51 214 PRO A O 1
ATOM 1588 N N . PRO A 1 218 ? 19.425 -3.000 21.007 1.00 15.93 215 PRO A N 1
ATOM 1589 C CA . PRO A 1 218 ? 19.430 -4.345 21.564 1.00 15.73 215 PRO A CA 1
ATOM 1590 C C . PRO A 1 218 ? 19.544 -5.407 20.496 1.00 15.23 215 PRO A C 1
ATOM 1591 O O . PRO A 1 218 ? 20.236 -6.393 20.705 1.00 14.76 215 PRO A O 1
ATOM 1595 N N . PHE A 1 219 ? 18.875 -5.203 19.368 1.00 15.10 216 PHE A N 1
ATOM 1596 C CA . PHE A 1 219 ? 18.834 -6.205 18.307 1.00 15.40 216 PHE A CA 1
ATOM 1597 C C . PHE A 1 219 ? 19.173 -5.577 16.978 1.00 16.21 216 PHE A C 1
ATOM 1598 O O . PHE A 1 219 ? 18.654 -4.513 16.641 1.00 16.07 216 PHE A O 1
ATOM 1606 N N . THR A 1 220 ? 20.054 -6.228 16.220 1.00 17.44 217 THR A N 1
ATOM 1607 C CA . THR A 1 220 ? 20.314 -5.840 14.854 1.00 18.77 217 THR A CA 1
ATOM 1608 C C . THR A 1 220 ? 20.188 -7.082 13.974 1.00 18.91 217 THR A C 1
ATOM 1609 O O . THR A 1 220 ? 20.166 -8.218 14.460 1.00 17.99 217 THR A O 1
ATOM 1613 N N . GLY A 1 221 ? 20.108 -6.872 12.673 1.00 19.98 218 GLY A N 1
ATOM 1614 C CA . GLY A 1 221 ? 19.946 -7.990 11.767 1.00 20.44 218 GLY A CA 1
ATOM 1615 C C . GLY A 1 221 ? 20.019 -7.542 10.336 1.00 21.43 218 GLY A C 1
ATOM 1616 O O . GLY A 1 221 ? 20.065 -6.344 10.070 1.00 21.30 218 GLY A O 1
ATOM 1617 N N . ASP A 1 222 ? 20.018 -8.524 9.439 1.00 22.52 219 ASP A N 1
ATOM 1618 C CA . ASP A 1 222 ? 20.165 -8.315 8.000 1.00 23.25 219 ASP A CA 1
ATOM 1619 C C . ASP A 1 222 ? 18.846 -7.930 7.331 1.00 23.26 219 ASP A C 1
ATOM 1620 O O . ASP A 1 222 ? 18.828 -7.604 6.141 1.00 23.53 219 ASP A O 1
ATOM 1625 N N . SER A 1 223 ? 17.749 -7.992 8.082 1.00 22.94 220 SER A N 1
ATOM 1626 C CA . SER A 1 223 ? 16.430 -7.605 7.588 1.00 22.64 220 SER A CA 1
ATOM 1627 C C . SER A 1 223 ? 15.543 -7.212 8.764 1.00 22.65 220 SER A C 1
ATOM 1628 O O . SER A 1 223 ? 15.823 -7.599 9.900 1.00 21.75 220 SER A O 1
ATOM 1631 N N . PRO A 1 224 ? 14.450 -6.475 8.493 1.00 22.98 221 PRO A N 1
ATOM 1632 C CA . PRO A 1 224 ? 13.526 -6.128 9.573 1.00 23.15 221 PRO A CA 1
ATOM 1633 C C . PRO A 1 224 ? 12.778 -7.348 10.098 1.00 22.79 221 PRO A C 1
ATOM 1634 O O . PRO A 1 224 ? 12.403 -7.384 11.275 1.00 22.84 221 PRO A O 1
ATOM 1638 N N . VAL A 1 225 ? 12.579 -8.345 9.239 1.00 22.19 222 VAL A N 1
ATOM 1639 C CA . VAL A 1 225 ? 11.978 -9.596 9.668 1.00 21.54 222 VAL A CA 1
ATOM 1640 C C . VAL A 1 225 ? 12.856 -10.242 10.740 1.00 19.81 222 VAL A C 1
ATOM 1641 O O . VAL A 1 225 ? 12.338 -10.694 11.758 1.00 20.02 222 VAL A O 1
ATOM 1645 N N . SER A 1 226 ? 14.170 -10.267 10.521 1.00 17.55 223 SER A N 1
ATOM 1646 C CA . SER A 1 226 ? 15.108 -10.826 11.492 1.00 16.58 223 SER A CA 1
ATOM 1647 C C . SER A 1 226 ? 15.120 -10.039 12.816 1.00 15.65 223 SER A C 1
ATOM 1648 O O . SER A 1 226 ? 15.257 -10.623 13.889 1.00 15.88 223 SER A O 1
ATOM 1651 N N . VAL A 1 227 ? 15.004 -8.717 12.734 1.00 14.94 224 VAL A N 1
ATOM 1652 C CA . VAL A 1 227 ? 15.035 -7.874 13.926 1.00 14.44 224 VAL A CA 1
ATOM 1653 C C . VAL A 1 227 ? 13.716 -8.037 14.693 1.00 14.39 224 VAL A C 1
ATOM 1654 O O . VAL A 1 227 ? 13.710 -8.182 15.915 1.00 14.12 224 VAL A O 1
ATOM 1658 N N . ALA A 1 228 ? 12.599 -8.055 13.971 1.00 15.10 225 ALA A N 1
ATOM 1659 C CA . ALA A 1 228 ? 11.289 -8.288 14.602 1.00 15.13 225 ALA A CA 1
ATOM 1660 C C . ALA A 1 228 ? 11.261 -9.645 15.311 1.00 15.02 225 ALA A C 1
ATOM 1661 O O . ALA A 1 228 ? 10.750 -9.766 16.432 1.00 15.21 225 ALA A O 1
ATOM 1663 N N . TYR A 1 229 ? 11.814 -10.667 14.661 1.00 14.69 226 TYR A N 1
ATOM 1664 C CA . TYR A 1 229 ? 11.890 -11.995 15.258 1.00 14.37 226 TYR A CA 1
ATOM 1665 C C . TYR A 1 229 ? 12.594 -11.927 16.609 1.00 14.42 226 TYR A C 1
ATOM 1666 O O . TYR A 1 229 ? 12.132 -12.524 17.579 1.00 13.97 226 TYR A O 1
ATOM 1675 N N . GLN A 1 230 ? 13.699 -11.184 16.667 1.00 14.07 227 GLN A N 1
ATOM 1676 C CA . GLN A 1 230 ? 14.477 -11.075 17.897 1.00 14.05 227 GLN A CA 1
ATOM 1677 C C . GLN A 1 230 ? 13.698 -10.368 18.999 1.00 14.16 227 GLN A C 1
ATOM 1678 O O . GLN A 1 230 ? 13.750 -10.796 20.165 1.00 14.42 227 GLN A O 1
ATOM 1684 N N . HIS A 1 231 ? 12.973 -9.302 18.647 1.00 13.51 228 HIS A N 1
ATOM 1685 C CA . HIS A 1 231 ? 12.106 -8.629 19.632 1.00 13.22 228 HIS A CA 1
ATOM 1686 C C . HIS A 1 231 ? 11.109 -9.598 20.227 1.00 13.24 228 HIS A C 1
ATOM 1687 O O . HIS A 1 231 ? 10.834 -9.575 21.413 1.00 13.18 228 HIS A O 1
ATOM 1694 N N . VAL A 1 232 ? 10.573 -10.474 19.383 1.00 12.89 229 VAL A N 1
ATOM 1695 C CA . VAL A 1 232 ? 9.538 -11.402 19.843 1.00 13.08 229 VAL A CA 1
ATOM 1696 C C . VAL A 1 232 ? 10.127 -12.531 20.683 1.00 13.73 229 VAL A C 1
ATOM 1697 O O . VAL A 1 232 ? 9.527 -12.923 21.702 1.00 15.05 229 VAL A O 1
ATOM 1701 N N . ARG A 1 233 ? 11.270 -13.076 20.262 1.00 14.30 230 ARG A N 1
ATOM 1702 C CA . ARG A 1 233 ? 11.729 -14.386 20.772 1.00 14.54 230 ARG A CA 1
ATOM 1703 C C . ARG A 1 233 ? 13.027 -14.417 21.553 1.00 15.26 230 ARG A C 1
ATOM 1704 O O . ARG A 1 233 ? 13.259 -15.389 22.262 1.00 16.41 230 ARG A O 1
ATOM 1712 N N . GLU A 1 234 ? 13.896 -13.422 21.404 1.00 15.74 231 GLU A N 1
ATOM 1713 C CA . GLU A 1 234 ? 15.253 -13.531 21.942 1.00 15.74 231 GLU A CA 1
ATOM 1714 C C . GLU A 1 234 ? 15.555 -12.511 23.028 1.00 16.12 231 GLU A C 1
ATOM 1715 O O . GLU A 1 234 ? 15.240 -11.340 22.895 1.00 14.31 231 GLU A O 1
ATOM 1721 N N . ASP A 1 235 ? 16.186 -12.960 24.108 1.00 16.76 232 ASP A N 1
ATOM 1722 C CA . ASP A 1 235 ? 16.539 -12.037 25.184 1.00 18.12 232 ASP A CA 1
ATOM 1723 C C . ASP A 1 235 ? 17.683 -11.104 24.771 1.00 17.27 232 ASP A C 1
ATOM 1724 O O . ASP A 1 235 ? 18.664 -11.533 24.161 1.00 16.33 232 ASP A O 1
ATOM 1729 N N . PRO A 1 236 ? 17.569 -9.829 25.134 1.00 17.30 233 PRO A N 1
ATOM 1730 C CA . PRO A 1 236 ? 18.671 -8.915 24.882 1.00 17.30 233 PRO A CA 1
ATOM 1731 C C . PRO A 1 236 ? 19.886 -9.273 25.721 1.00 16.88 233 PRO A C 1
ATOM 1732 O O . PRO A 1 236 ? 19.741 -9.762 26.837 1.00 17.84 233 PRO A O 1
ATOM 1736 N N . ILE A 1 237 ? 21.070 -9.027 25.183 1.00 16.53 234 ILE A N 1
ATOM 1737 C CA . ILE A 1 237 ? 22.287 -9.174 25.956 1.00 16.37 234 ILE A CA 1
ATOM 1738 C C . ILE A 1 237 ? 22.210 -8.125 27.055 1.00 15.57 234 ILE A C 1
ATOM 1739 O O . ILE A 1 237 ? 21.936 -6.972 26.759 1.00 15.51 234 ILE A O 1
ATOM 1744 N N . PRO A 1 238 ? 22.435 -8.498 28.323 1.00 14.69 235 PRO A N 1
ATOM 1745 C CA . PRO A 1 238 ? 22.423 -7.455 29.363 1.00 14.47 235 PRO A CA 1
ATOM 1746 C C . PRO A 1 238 ? 23.383 -6.300 29.056 1.00 14.37 235 PRO A C 1
ATOM 1747 O O . PRO A 1 238 ? 24.509 -6.541 28.587 1.00 13.97 235 PRO A O 1
ATOM 1751 N N . PRO A 1 239 ? 22.953 -5.055 29.318 1.00 14.43 236 PRO A N 1
ATOM 1752 C CA . PRO A 1 239 ? 23.783 -3.923 28.933 1.00 14.99 236 PRO A CA 1
ATOM 1753 C C . PRO A 1 239 ? 25.219 -3.984 29.475 1.00 15.10 236 PRO A C 1
ATOM 1754 O O . PRO A 1 239 ? 26.139 -3.613 28.772 1.00 15.69 236 PRO A O 1
ATOM 1758 N N . SER A 1 240 ? 25.400 -4.473 30.703 1.00 15.52 237 SER A N 1
ATOM 1759 C CA . SER A 1 240 ? 26.723 -4.542 31.313 1.00 16.40 237 SER A CA 1
ATOM 1760 C C . SER A 1 240 ? 27.633 -5.535 30.582 1.00 16.96 237 SER A C 1
ATOM 1761 O O . SER A 1 240 ? 28.854 -5.463 30.720 1.00 17.85 237 SER A O 1
ATOM 1764 N N . ALA A 1 241 ? 27.053 -6.467 29.829 1.00 17.87 238 ALA A N 1
ATOM 1765 C CA . ALA A 1 241 ? 27.846 -7.398 29.003 1.00 19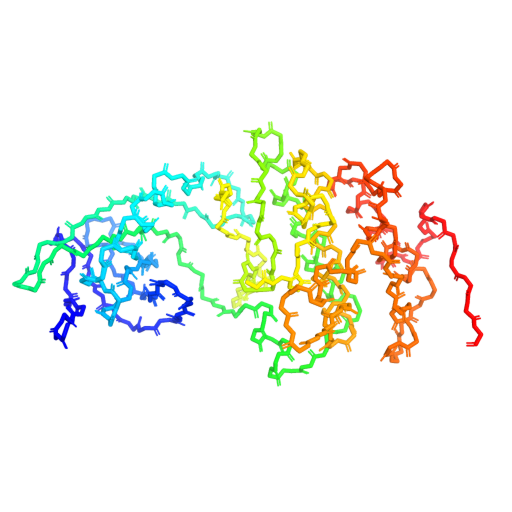.24 238 ALA A CA 1
ATOM 1766 C C . ALA A 1 241 ? 28.203 -6.788 27.645 1.00 20.41 238 ALA A C 1
ATOM 1767 O O . ALA A 1 241 ? 29.211 -7.157 27.034 1.00 21.07 238 ALA A O 1
ATOM 1769 N N . ARG A 1 242 ? 27.353 -5.885 27.163 1.00 21.78 239 ARG A N 1
ATOM 1770 C CA . ARG A 1 242 ? 27.566 -5.164 25.901 1.00 22.86 239 ARG A CA 1
ATOM 1771 C C . ARG A 1 242 ? 28.581 -4.041 26.022 1.00 22.65 239 ARG A C 1
ATOM 1772 O O . ARG A 1 242 ? 29.223 -3.694 25.023 1.00 23.42 239 ARG A O 1
ATOM 1780 N N . HIS A 1 243 ? 28.713 -3.451 27.214 1.00 22.30 240 HIS A N 1
ATOM 1781 C CA . HIS A 1 243 ? 29.509 -2.234 27.382 1.00 22.34 240 HIS A CA 1
ATOM 1782 C C . HIS A 1 243 ? 29.963 -1.947 28.823 1.00 22.81 240 HIS A C 1
ATOM 1783 O O . HIS A 1 243 ? 29.242 -2.226 29.773 1.00 22.02 240 HIS A O 1
ATOM 1790 N N . GLU A 1 244 ? 31.155 -1.344 28.954 1.00 24.08 241 GLU A N 1
ATOM 1791 C CA . GLU A 1 244 ? 31.816 -1.077 30.245 1.00 24.25 241 GLU A CA 1
ATOM 1792 C C . GLU A 1 244 ? 31.198 0.056 31.089 1.00 24.45 241 GLU A C 1
ATOM 1793 O O . GLU A 1 244 ? 30.568 0.992 30.568 1.00 24.96 241 GLU A O 1
ATOM 1799 N N . GLY A 1 245 ? 31.351 -0.053 32.408 1.00 23.89 242 GLY A N 1
ATOM 1800 C CA . GLY A 1 245 ? 30.909 0.990 33.338 1.00 23.00 242 GLY A CA 1
ATOM 1801 C C . GLY A 1 245 ? 29.426 0.979 33.678 1.00 22.29 242 GLY A C 1
ATOM 1802 O O . GLY A 1 245 ? 28.904 1.990 34.200 1.00 22.66 242 GLY A O 1
ATOM 1803 N N . LEU A 1 246 ? 28.751 -0.144 33.385 1.00 20.76 243 LEU A N 1
ATOM 1804 C CA . LEU A 1 246 ? 27.300 -0.272 33.607 1.00 18.94 243 LEU A CA 1
ATOM 1805 C C . LEU A 1 246 ? 26.953 -1.255 34.727 1.00 18.53 243 LEU A C 1
ATOM 1806 O O . LEU A 1 246 ? 27.416 -2.404 34.744 1.00 19.97 243 LEU A O 1
ATOM 1811 N N . SER A 1 247 ? 26.122 -0.798 35.654 1.00 17.33 244 SER A N 1
ATOM 1812 C CA . SER A 1 247 ? 25.867 -1.522 36.875 1.00 17.41 244 SER A CA 1
ATOM 1813 C C . SER A 1 247 ? 24.788 -2.581 36.678 1.00 16.71 244 SER A C 1
ATOM 1814 O O . SER A 1 247 ? 23.989 -2.518 35.729 1.00 15.67 244 SER A O 1
ATOM 1817 N N . ALA A 1 248 ? 24.731 -3.507 37.621 1.00 16.22 245 ALA A N 1
ATOM 1818 C CA . ALA A 1 248 ? 23.693 -4.531 37.620 1.00 16.22 245 ALA A CA 1
ATOM 1819 C C . ALA A 1 248 ? 22.324 -3.897 37.861 1.00 16.20 245 ALA A C 1
ATOM 1820 O O . ALA A 1 248 ? 21.328 -4.370 37.349 1.00 15.42 245 ALA A O 1
ATOM 1822 N N . ASP A 1 249 ? 22.278 -2.831 38.653 1.00 16.79 246 ASP A N 1
ATOM 1823 C CA . ASP A 1 249 ? 21.005 -2.141 38.913 1.00 16.64 246 ASP A CA 1
ATOM 1824 C C . ASP A 1 249 ? 20.449 -1.537 37.623 1.00 17.10 246 ASP A C 1
ATOM 1825 O O . ASP A 1 249 ? 19.238 -1.572 37.380 1.00 16.14 246 ASP A O 1
ATOM 1830 N N . LEU A 1 250 ? 21.326 -0.990 36.788 1.00 16.78 247 LEU A N 1
ATOM 1831 C CA . LEU A 1 250 ? 20.903 -0.469 35.497 1.00 17.61 247 LEU A CA 1
ATOM 1832 C C . LEU A 1 250 ? 20.502 -1.621 34.558 1.00 16.75 247 LEU A C 1
ATOM 1833 O O . LEU A 1 250 ? 19.504 -1.503 33.839 1.00 17.03 247 LEU A O 1
ATOM 1838 N N . ASP A 1 251 ? 21.208 -2.759 34.592 1.00 16.00 248 ASP A N 1
ATOM 1839 C CA . ASP A 1 251 ? 20.766 -3.941 33.861 1.00 15.77 248 ASP A CA 1
ATOM 1840 C C . ASP A 1 251 ? 19.301 -4.284 34.221 1.00 15.04 248 ASP A C 1
ATOM 1841 O O . ASP A 1 251 ? 18.501 -4.598 33.346 1.00 15.18 248 ASP A O 1
ATOM 1846 N N . ALA A 1 252 ? 18.980 -4.259 35.519 1.00 13.83 249 ALA A N 1
ATOM 1847 C CA . ALA A 1 252 ? 17.635 -4.636 35.977 1.00 12.91 249 ALA A CA 1
ATOM 1848 C C . ALA A 1 252 ? 16.565 -3.712 35.412 1.00 12.98 249 ALA A C 1
ATOM 1849 O O . ALA A 1 252 ? 15.518 -4.172 34.948 1.00 13.36 249 ALA A O 1
ATOM 1851 N N . VAL A 1 253 ? 16.841 -2.408 35.409 1.00 12.80 250 VAL A N 1
ATOM 1852 C CA . VAL A 1 253 ? 15.863 -1.447 34.910 1.00 13.44 250 VAL A CA 1
ATOM 1853 C C . VAL A 1 253 ? 15.674 -1.584 33.402 1.00 13.57 250 VAL A C 1
ATOM 1854 O O . VAL A 1 253 ? 14.562 -1.633 32.894 1.00 13.83 250 VAL A O 1
ATOM 1858 N N . VAL A 1 254 ? 16.788 -1.693 32.681 1.00 13.11 251 VAL A N 1
ATOM 1859 C CA . VAL A 1 254 ? 16.711 -1.782 31.233 1.00 13.12 251 VAL A CA 1
ATOM 1860 C C . VAL A 1 254 ? 15.980 -3.061 30.835 1.00 13.43 251 VAL A C 1
ATOM 1861 O O . VAL A 1 254 ? 15.100 -3.048 29.976 1.00 13.20 251 VAL A O 1
ATOM 1865 N N . LEU A 1 255 ? 16.324 -4.174 31.474 1.00 12.37 252 LEU A N 1
ATOM 1866 C CA . LEU A 1 255 ? 15.760 -5.455 31.059 1.00 12.87 252 LEU A CA 1
ATOM 1867 C C . LEU A 1 255 ? 14.304 -5.616 31.489 1.00 13.06 252 LEU A C 1
ATOM 1868 O O . LEU A 1 255 ? 13.564 -6.367 30.842 1.00 14.09 252 LEU A O 1
ATOM 1873 N N . LYS A 1 256 ? 13.877 -4.901 32.526 1.00 12.59 253 LYS A N 1
ATOM 1874 C CA . LYS A 1 256 ? 12.447 -4.874 32.842 1.00 13.05 253 LYS A CA 1
ATOM 1875 C C . LYS A 1 256 ? 11.674 -4.154 31.746 1.00 13.12 253 LYS A C 1
ATOM 1876 O O . LYS A 1 256 ? 10.615 -4.628 31.322 1.00 13.62 253 LYS A O 1
ATOM 1882 N N . ALA A 1 257 ? 12.168 -2.993 31.321 1.00 12.97 254 ALA A N 1
ATOM 1883 C CA . ALA A 1 257 ? 11.528 -2.273 30.210 1.00 12.56 254 ALA A CA 1
ATOM 1884 C C . ALA A 1 257 ? 11.405 -3.138 28.960 1.00 13.10 254 ALA A C 1
ATOM 1885 O O . ALA A 1 257 ? 10.429 -3.042 28.223 1.00 13.22 254 ALA A O 1
ATOM 1887 N N . LEU A 1 258 ? 12.413 -3.963 28.725 1.00 12.58 255 LEU A N 1
ATOM 1888 C CA . LEU A 1 258 ? 12.491 -4.814 27.551 1.00 13.26 255 LEU A CA 1
ATOM 1889 C C . LEU A 1 258 ? 11.884 -6.202 27.761 1.00 13.06 255 LEU A C 1
ATOM 1890 O O . LEU A 1 258 ? 12.090 -7.082 26.926 1.00 13.12 255 LEU A O 1
ATOM 1895 N N . ALA A 1 259 ? 11.122 -6.416 28.835 1.00 12.95 256 ALA A N 1
ATOM 1896 C CA . ALA A 1 259 ? 10.474 -7.716 29.042 1.00 13.26 256 ALA A CA 1
ATOM 1897 C C . ALA A 1 259 ? 9.546 -8.021 27.861 1.00 13.44 256 ALA A C 1
ATOM 1898 O O . ALA A 1 259 ? 8.914 -7.101 27.311 1.00 14.12 256 ALA A O 1
ATOM 1900 N N . LYS A 1 260 ? 9.469 -9.289 27.458 1.00 13.68 257 LYS A N 1
ATOM 1901 C CA . LYS A 1 260 ? 8.659 -9.666 26.294 1.00 14.15 257 LYS A CA 1
ATOM 1902 C C . LYS A 1 260 ? 7.176 -9.474 26.576 1.00 14.92 257 LYS A C 1
ATOM 1903 O O . LYS A 1 260 ? 6.445 -8.907 25.750 1.00 15.46 257 LYS A O 1
ATOM 1909 N N . ASN A 1 261 ? 6.736 -9.947 27.736 1.00 15.54 258 ASN A N 1
ATOM 1910 C CA . ASN A 1 261 ? 5.336 -9.836 28.147 1.00 16.26 258 ASN A CA 1
ATOM 1911 C C . ASN A 1 261 ? 5.076 -8.442 28.715 1.00 15.96 258 ASN A C 1
ATOM 1912 O O . ASN A 1 261 ? 5.724 -8.049 29.673 1.00 15.44 258 ASN A O 1
ATOM 1917 N N . PRO A 1 262 ? 4.130 -7.684 28.135 1.00 16.00 259 PRO A N 1
ATOM 1918 C CA . PRO A 1 262 ? 3.793 -6.377 28.689 1.00 16.40 259 PRO A CA 1
ATOM 1919 C C . PRO A 1 262 ? 3.510 -6.364 30.200 1.00 16.68 259 PRO A C 1
ATOM 1920 O O . PRO A 1 262 ? 3.803 -5.360 30.869 1.00 16.18 259 PRO A O 1
ATOM 1924 N N . GLU A 1 263 ? 2.975 -7.464 30.737 1.00 17.18 260 GLU A N 1
ATOM 1925 C CA . GLU A 1 263 ? 2.646 -7.531 32.162 1.00 17.56 260 GLU A CA 1
ATOM 1926 C C . GLU A 1 263 ? 3.887 -7.529 33.055 1.00 16.70 260 GLU A C 1
ATOM 1927 O O . GLU A 1 263 ? 3.794 -7.207 34.246 1.00 16.86 260 GLU A O 1
ATOM 1933 N N . ASN A 1 264 ? 5.035 -7.871 32.470 1.00 15.32 261 ASN A N 1
ATOM 1934 C CA . ASN A 1 264 ? 6.305 -7.916 33.195 1.00 15.13 261 ASN A CA 1
ATOM 1935 C C . ASN A 1 264 ? 7.153 -6.658 33.046 1.00 14.52 261 ASN A C 1
ATOM 1936 O O . ASN A 1 264 ? 8.192 -6.540 33.670 1.00 14.31 261 ASN A O 1
ATOM 1941 N N . ARG A 1 265 ? 6.703 -5.715 32.229 1.00 14.03 262 ARG A N 1
ATOM 1942 C CA . ARG A 1 265 ? 7.401 -4.432 32.060 1.00 13.40 262 ARG A CA 1
ATOM 1943 C C . ARG A 1 265 ? 6.956 -3.453 33.142 1.00 12.71 262 ARG A C 1
ATOM 1944 O O . ARG A 1 265 ? 6.090 -3.764 33.975 1.00 13.30 262 ARG A O 1
ATOM 1952 N N . TYR A 1 266 ? 7.522 -2.247 33.108 1.00 13.32 263 TYR A N 1
ATOM 1953 C CA . TYR A 1 266 ? 6.929 -1.124 33.817 1.00 13.54 263 TYR A CA 1
ATOM 1954 C C . TYR A 1 266 ? 5.550 -0.945 33.221 1.00 13.77 263 TYR A C 1
ATOM 1955 O O . TYR A 1 266 ? 5.421 -0.963 32.011 1.00 12.84 263 TYR A O 1
ATOM 1964 N N . GLN A 1 267 ? 4.527 -0.790 34.051 1.00 13.84 264 GLN A N 1
ATOM 1965 C CA . GLN A 1 267 ? 3.164 -0.666 33.526 1.00 14.00 264 GLN A CA 1
ATOM 1966 C C . GLN A 1 267 ? 2.832 0.739 33.047 1.00 13.84 264 GLN A C 1
ATOM 1967 O O . GLN A 1 267 ? 1.899 0.916 32.252 1.00 14.64 264 GLN A O 1
ATOM 1973 N N . THR A 1 268 ? 3.609 1.716 33.505 1.00 12.72 265 THR A N 1
ATOM 1974 C CA . THR A 1 268 ? 3.454 3.117 33.117 1.00 13.24 265 THR A CA 1
ATOM 1975 C C . THR A 1 268 ? 4.827 3.748 32.913 1.00 13.18 265 THR A C 1
ATOM 1976 O O . THR A 1 268 ? 5.841 3.271 33.442 1.00 13.37 265 THR A O 1
ATOM 1980 N N . ALA A 1 269 ? 4.873 4.833 32.150 1.00 12.44 266 ALA A N 1
ATOM 1981 C CA . ALA A 1 269 ? 6.111 5.586 32.017 1.00 13.22 266 ALA A CA 1
ATOM 1982 C C . ALA A 1 269 ? 6.553 6.169 33.362 1.00 13.00 266 ALA A C 1
ATOM 1983 O O . ALA A 1 269 ? 7.759 6.275 33.639 1.00 12.85 266 ALA A O 1
ATOM 1985 N N . ALA A 1 270 ? 5.590 6.510 34.217 1.00 12.72 267 ALA A N 1
ATOM 1986 C CA . ALA A 1 270 ? 5.910 7.011 35.554 1.00 13.35 267 ALA A CA 1
ATOM 1987 C C . ALA A 1 270 ? 6.641 5.958 36.401 1.00 13.39 267 ALA A C 1
ATOM 1988 O O . ALA A 1 270 ? 7.571 6.308 37.147 1.00 13.20 267 ALA A O 1
ATOM 1990 N N . GLU A 1 271 ? 6.234 4.688 36.299 1.00 13.58 268 GLU A N 1
ATOM 1991 C CA . GLU A 1 271 ? 6.877 3.623 37.067 1.00 14.28 268 GLU A CA 1
ATOM 1992 C C . GLU A 1 271 ? 8.323 3.462 36.600 1.00 13.32 268 GLU A C 1
ATOM 1993 O O . GLU A 1 271 ? 9.250 3.270 37.402 1.00 12.46 268 GLU A O 1
ATOM 1999 N N . MET A 1 272 ? 8.516 3.511 35.279 1.00 11.94 269 MET A N 1
ATOM 2000 C CA . MET A 1 272 ? 9.871 3.433 34.703 1.00 12.27 269 MET A CA 1
ATOM 2001 C C . MET A 1 272 ? 10.725 4.597 35.214 1.00 11.95 269 MET A C 1
ATOM 2002 O O . MET A 1 272 ? 11.847 4.404 35.674 1.00 13.05 269 MET A O 1
ATOM 2007 N N . ARG A 1 273 ? 10.182 5.803 35.176 1.00 12.48 270 ARG A N 1
ATOM 2008 C CA . ARG A 1 273 ? 10.904 6.951 35.694 1.00 12.46 270 ARG A CA 1
ATOM 2009 C C . ARG A 1 273 ? 11.302 6.758 37.137 1.00 11.03 270 ARG A C 1
ATOM 2010 O O . ARG A 1 273 ? 12.414 7.097 37.528 1.00 11.72 270 ARG A O 1
ATOM 2018 N N . ALA A 1 274 ? 10.375 6.292 37.962 1.00 10.84 271 ALA A N 1
ATOM 2019 C CA . ALA A 1 274 ? 10.664 6.124 39.383 1.00 10.93 271 ALA A CA 1
ATOM 2020 C C . ALA A 1 274 ? 11.890 5.224 39.592 1.00 10.83 271 ALA A C 1
ATOM 2021 O O . ALA A 1 274 ? 12.759 5.502 40.466 1.00 11.31 271 ALA A O 1
ATOM 2023 N N . ASP A 1 275 ? 12.002 4.155 38.804 1.00 11.37 272 ASP A N 1
ATOM 2024 C CA . ASP A 1 275 ? 13.181 3.282 38.933 1.00 11.37 272 ASP A CA 1
ATOM 2025 C C . ASP A 1 275 ? 14.456 3.949 38.410 1.00 11.85 272 ASP A C 1
ATOM 2026 O O . ASP A 1 275 ? 15.523 3.777 38.991 1.00 12.28 272 ASP A O 1
ATOM 2031 N N . LEU A 1 276 ? 14.348 4.705 37.320 1.00 12.13 273 LEU A N 1
ATOM 2032 C CA . LEU A 1 276 ? 15.489 5.477 36.824 1.00 12.21 273 LEU A CA 1
ATOM 2033 C C . LEU A 1 276 ? 15.977 6.472 37.881 1.00 11.93 273 LEU A C 1
ATOM 2034 O O . LEU A 1 276 ? 17.198 6.628 38.073 1.00 12.03 273 LEU A O 1
ATOM 2039 N N . VAL A 1 277 ? 15.033 7.126 38.560 1.00 11.29 274 VAL A N 1
ATOM 2040 C CA . VAL A 1 277 ? 15.374 8.086 39.605 1.00 11.64 274 VAL A CA 1
ATOM 2041 C C . VAL A 1 277 ? 16.093 7.380 40.779 1.00 11.68 274 VAL A C 1
ATOM 2042 O O . VAL A 1 277 ? 17.090 7.891 41.300 1.00 11.07 274 VAL A O 1
ATOM 2046 N N . ARG A 1 278 ? 15.614 6.204 41.178 1.00 11.13 275 ARG A N 1
ATOM 2047 C CA . ARG A 1 278 ? 16.333 5.398 42.197 1.00 11.51 275 ARG A CA 1
ATOM 2048 C C . ARG A 1 278 ? 17.768 5.135 41.791 1.00 11.84 275 ARG A C 1
ATOM 2049 O O . ARG A 1 278 ? 18.675 5.404 42.586 1.00 11.79 275 ARG A O 1
ATOM 2057 N N . VAL A 1 279 ? 17.981 4.624 40.575 1.00 11.94 276 VAL A N 1
ATOM 2058 C CA . VAL A 1 279 ? 19.330 4.294 40.148 1.00 12.66 276 VAL A CA 1
ATOM 2059 C C . VAL A 1 279 ? 20.203 5.554 40.081 1.00 12.08 276 VAL A C 1
ATOM 2060 O O . VAL A 1 279 ? 21.371 5.528 40.487 1.00 12.11 276 VAL A O 1
ATOM 2064 N N . HIS A 1 280 ? 19.644 6.663 39.608 1.00 12.43 277 HIS A N 1
ATOM 2065 C CA . HIS A 1 280 ? 20.391 7.916 39.553 1.00 12.05 277 HIS A CA 1
ATOM 2066 C C . HIS A 1 280 ? 20.889 8.336 40.947 1.00 11.86 277 HIS A C 1
ATOM 2067 O O . HIS A 1 280 ? 21.981 8.891 41.095 1.00 12.67 277 HIS A O 1
ATOM 2074 N N . ASN A 1 281 ? 20.071 8.046 41.962 1.00 12.03 278 ASN A N 1
ATOM 2075 C CA . ASN A 1 281 ? 20.372 8.388 43.353 1.00 12.35 278 ASN A CA 1
ATOM 2076 C C . ASN A 1 281 ? 21.113 7.302 44.141 1.00 12.87 278 ASN A C 1
ATOM 2077 O O . ASN A 1 281 ? 21.358 7.454 45.341 1.00 13.62 278 ASN A O 1
ATOM 2082 N N . GLY A 1 282 ? 21.505 6.244 43.451 1.00 13.37 279 GLY A N 1
ATOM 2083 C CA . GLY A 1 282 ? 22.239 5.125 44.044 1.00 14.23 279 GLY A CA 1
ATOM 2084 C C . GLY A 1 282 ? 21.407 4.266 44.970 1.00 14.24 279 GLY A C 1
ATOM 2085 O O . GLY A 1 282 ? 21.937 3.609 45.876 1.00 15.58 279 GLY A O 1
ATOM 2086 N N . GLU A 1 283 ? 20.097 4.299 44.779 1.00 14.35 280 GLU A N 1
ATOM 2087 C CA . GLU A 1 283 ? 19.173 3.508 45.555 1.00 15.11 280 GLU A CA 1
ATOM 2088 C C . GLU A 1 283 ? 18.845 2.253 44.753 1.00 15.23 280 GLU A C 1
ATOM 2089 O O . GLU A 1 283 ? 18.887 2.281 43.512 1.00 15.58 280 GLU A O 1
ATOM 2095 N N . PRO A 1 284 ? 18.479 1.152 45.449 1.00 15.46 281 PRO A N 1
ATOM 2096 C CA . PRO A 1 284 ? 18.149 -0.063 44.715 1.00 15.86 281 PRO A CA 1
ATOM 2097 C C . PRO A 1 284 ? 16.861 0.108 43.910 1.00 15.17 281 PRO A C 1
ATOM 2098 O O . PRO A 1 284 ? 15.875 0.610 44.452 1.00 15.59 281 PRO A O 1
ATOM 2102 N N . PRO A 1 285 ? 16.854 -0.344 42.654 1.00 15.03 282 PRO A N 1
ATOM 2103 C CA . PRO A 1 285 ? 15.579 -0.309 41.921 1.00 14.98 282 PRO A CA 1
ATOM 2104 C C . PRO A 1 285 ? 14.625 -1.405 42.372 1.00 14.69 282 PRO A C 1
ATOM 2105 O O . PRO A 1 285 ? 15.027 -2.383 43.016 1.00 14.80 282 PRO A O 1
ATOM 2109 N N . GLU A 1 286 ? 13.356 -1.250 42.007 1.00 14.39 283 GLU A N 1
ATOM 2110 C CA . GLU A 1 286 ? 12.355 -2.256 42.303 1.00 15.16 283 GLU A CA 1
ATOM 2111 C C . GLU A 1 286 ? 12.370 -3.414 41.295 1.00 14.13 283 GLU A C 1
ATOM 2112 O O . GLU A 1 286 ? 11.887 -4.511 41.611 1.00 14.66 283 GLU A O 1
ATOM 2118 N N . ALA A 1 287 ? 12.963 -3.186 40.121 1.00 13.71 284 ALA A N 1
ATOM 2119 C CA . ALA A 1 287 ? 13.026 -4.190 39.048 1.00 13.18 284 ALA A CA 1
ATOM 2120 C C . ALA A 1 287 ? 13.726 -5.450 39.537 1.00 13.91 284 ALA A C 1
ATOM 2121 O O . ALA A 1 287 ? 14.625 -5.367 40.353 1.00 13.79 284 ALA A O 1
ATOM 2123 N N . PRO A 1 288 ? 13.291 -6.626 39.052 1.00 13.47 285 PRO A N 1
ATOM 2124 C CA . PRO A 1 288 ? 13.962 -7.862 39.427 1.00 14.45 285 PRO A CA 1
ATOM 2125 C C . PRO A 1 288 ? 15.454 -7.850 39.124 1.00 15.15 285 PRO A C 1
ATOM 2126 O O . PRO A 1 288 ? 15.880 -7.398 38.073 1.00 12.75 285 PRO A O 1
ATOM 2130 N N . LYS A 1 289 ? 16.254 -8.371 40.051 1.00 18.65 286 LYS A N 1
ATOM 2131 C CA . LYS A 1 289 ? 17.689 -8.450 39.864 1.00 20.34 286 LYS A CA 1
ATOM 2132 C C . LYS A 1 289 ? 18.037 -9.333 38.675 1.00 20.85 286 LYS A C 1
ATOM 2133 O O . LYS A 1 289 ? 17.342 -10.331 38.396 1.00 22.44 286 LYS A O 1
ATOM 2139 N N . VAL A 1 290 ? 19.107 -8.963 37.982 1.00 21.35 287 VAL A N 1
ATOM 2140 C CA . VAL A 1 290 ? 19.647 -9.726 36.859 1.00 22.54 287 VAL A CA 1
ATOM 2141 C C . VAL A 1 290 ? 21.093 -10.098 37.177 1.00 22.14 287 VAL A C 1
ATOM 2142 O O . VAL A 1 290 ? 21.906 -9.239 37.487 1.00 22.75 287 VAL A O 1
ATOM 2146 N N . LEU A 1 291 ? 21.400 -11.398 37.117 1.00 21.37 288 LEU A N 1
ATOM 2147 C CA . LEU A 1 291 ? 22.735 -11.882 37.408 1.00 21.35 288 LEU A CA 1
ATOM 2148 C C . LEU A 1 291 ? 23.411 -12.254 36.116 1.00 21.75 288 LEU A C 1
ATOM 2149 O O . LEU A 1 291 ? 22.816 -12.924 35.250 1.00 21.25 288 LEU A O 1
ATOM 2154 N N . THR A 1 292 ? 24.658 -11.839 36.019 1.00 23.61 289 THR A N 1
ATOM 2155 C CA . THR A 1 292 ? 25.523 -12.195 34.912 1.00 26.36 289 THR A CA 1
ATOM 2156 C C . THR A 1 292 ? 26.824 -12.797 35.452 1.00 27.72 289 THR A C 1
ATOM 2157 O O . THR A 1 292 ? 27.134 -12.707 36.680 1.00 28.97 289 THR A O 1
ATOM 2161 N N . ASP A 1 293 ? 27.570 -13.422 34.534 1.00 29.51 290 ASP A N 1
ATOM 2162 C CA . ASP A 1 293 ? 28.887 -13.998 34.814 1.00 30.59 290 ASP A CA 1
ATOM 2163 C C . ASP A 1 293 ? 29.857 -13.707 33.667 1.00 32.10 290 ASP A C 1
ATOM 2164 O O . ASP A 1 293 ? 29.463 -13.124 32.632 1.00 35.25 290 ASP A O 1
#

Sequence (274 aa):
SHMTTTPSHLSDRYELGEILGFGGMMSEVHLARDLRDHRRDVAVKVLRADLARDDPSSFYLRFRREAQNAAALNHPAIVAVYDTGEAETPAGPLPYIIVMEYVDGVTLRDIVHTEGPMTPKRAIEVIADACQQALNFSHQNGIIHRDVKPANIMISATNNAVKVMDFGIATAQYLSPEQARGDSVDARSSDVYSLGCVLYEVLTGEPPFTGDSPVSVAYQHVREDPIPPSARHEGLSADLDAVVLKALAKNPENRYQTAAEMRADLVRVHNGEPPEAPKVLTD

CATH classification: 3.30.200.20 (+1 more: 1.10.510.10)

InterPro domains:
  IPR000719 Protein kinase domain [PF00069] (11-265)
  IPR000719 Protein kinase domain [PS50011] (11-274)
  IPR000719 Protein kinase domain [SM00220] (11-274)
  IPR005543 PASTA domain [PF03793] (360-422)
  IPR005543 PASTA domain [PF03793] (428-489)
  IPR005543 PASTA domain [PF03793] (497-557)
  IPR005543 PASTA domain [PF03793] (562-625)
  IPR005543 PASTA domain [PS51178] (356-422)
  IPR005543 PASTA domain [PS51178] (423-490)
  IPR005543 PASTA domain [PS51178] (491-557)
  IPR005543 PASTA domain [PS51178] (558-626)
  IPR005543 PASTA domain [SM00740] (356-422)
  IPR005543 PASTA domain [SM00740] (423-490)
  IPR005543 PASTA domain [SM00740] (491-557)
  IPR005543 PASTA domain [SM00740] (558-626)
  IPR005543 PASTA domain [cd06577] (361-421)
  IPR005543 PASTA domain [cd06577] (428-488)
  IPR005543 PASTA domain [cd06577] (497-556)
  IPR005543 PASTA domain [cd06577] (562-622)
  IPR008271 Serine/threonine-protein kinase, active site [PS00108] (134-146)

Secondary structure (DSSP, 8-state):
------SEETTTEEEEEEEEE-SSEEEEEEEETTTTEEEEEEEE-TTTTTSHHHHHHHHHHHTT------TTB--EEEEEEEEETTEEEEEEEEE---EEEHHHHHHHH-SPPHHHHHHHHHHHHHHHHHHHHTT-------GGGEEEETTS-EEE---S----TT--HHHHHT----HHHHHHHHHHHHHHHHHSS-S---SSHHHHHHHHHH-PPPPHHHHSTT--HHHHHHHHHHT-SSGGGS-SSHHHHHHHHHHHHTTPPPSSPP----

GO terms:
  GO:0004672 protein kinase activity (F, IDA)
  GO:0004674 protein serine/threonine kinase activity (F, IDA)
  GO:0045717 negative regulation of fatty acid biosynthetic process (P, IDA)
  GO:0030145 manganese ion binding (F, IDA)
  GO:0008360 regulation of cell shape (P, IMP)
  GO:0005515 protein binding (F, IPI)
  GO:0042802 identical protein binding (F, IPI)
  GO:0006355 regulation of DNA-templated transcription (P, IDA)
  GO:0009252 peptidoglycan biosynthetic process (P, IDA)
  GO:0004672 protein kinase activity (F, IMP)
  GO:0045967 negative regulation of growth rate (P, IMP)

Nearest PDB structures (foldseek):
  3ork-assembly1_A  TM=1.004E+00  e=2.306E-56  Mycobacterium tuberculosis H37Ra
  3f61-assembly1_A  TM=1.001E+00  e=4.585E-52  Mycobacterium tuberculosis
  3orp-assembly1_A  TM=9.980E-01  e=2.319E-51  Mycobacterium tuberculosis H37Ra
  3ort-assembly1_A  TM=9.923E-01  e=8.180E-52  Mycobacterium tuberculosis H37Ra
  3orl-assembly1_A  TM=9.854E-01  e=1.659E-50  Mycobacterium tuberculosis H37Ra

Organism: Mycobacterium tuberculosis (strain ATCC 25618 / H37Rv) (NCBI:txid83332)

Foldseek 3Di:
DDFDDDQDAPVFWGFDAWDDADPFWTWTFTARNVVRDTWIKTKGDRVCCPPPVSVVLVVLLQVFFDADDDQQEKGWDDKDWGQDPSGIMIITIIHDAAFDFQVVCCVPPNADQLLLLLVQLLLVLVVLQRCVVVVWHFQDQDRRQWTQGPVRGIHGGRTHGPLLLQFALCNLVVHDDHQLRVLQSSLQSSLCNHQSDGQADDPDSNRNSCCLQDNQGDQSVVRHPPDDQQNSQLSRQSSPNDSVSHQVGSVLSSVSSVCVSVVHRGPGDGDDDD

Radius of gyration: 19.42 Å; Cα contacts (8 Å, |Δi|>4): 568; chains: 1; bounding box: 37×51×57 Å

B-factor: mean 19.94, std 10.53, range [4.78, 97.26]

Solvent-accessible surface area: 13238 Å² total; per-residue (Å²): 137,156,11,105,34,38,76,81,0,68,140,44,7,73,27,48,111,103,73,29,164,35,62,21,7,25,28,20,27,2,108,0,79,170,62,156,75,62,0,5,0,35,0,0,56,20,106,25,4,133,66,93,79,57,45,97,98,1,103,133,34,13,141,82,20,16,75,17,138,45,108,12,2,7,21,35,98,66,69,21,67,8,104,26,153,19,20,61,0,1,8,13,0,14,37,60,16,84,30,68,24,0,150,68,6,14,153,103,114,20,48,10,88,48,52,74,0,7,80,7,0,7,59,0,0,64,0,1,35,52,0,35,131,80,70,44,29,0,80,48,4,49,5,34,7,1,28,10,18,79,122,115,39,9,33,2,19,40,3,19,33,121,119,12,47,15,54,0,10,13,45,38,138,70,82,97,36,49,21,42,2,1,0,0,5,1,0,0,0,0,0,20,0,0,8,18,86,10,8,7,73,41,159,44,88,116,44,8,24,124,33,0,26,144,79,122,13,88,31,0,38,71,74,46,139,70,19,55,58,56,4,2,4,0,0,30,50,0,3,20,52,74,35,117,94,3,5,59,59,2,48,78,0,75,38,1,0,52,64,22,85,94,72,87,105,20,131,8,96,167,36,160,77,154